Protein AF-A0A382PDI9-F1 (afdb_monomer_lite)

Structure (mmCIF, N/CA/C/O backbone):
data_AF-A0A382PDI9-F1
#
_entry.id   AF-A0A382PDI9-F1
#
loop_
_atom_site.group_PDB
_atom_site.id
_atom_site.type_symbol
_atom_site.label_atom_id
_atom_site.label_alt_id
_atom_site.label_comp_id
_atom_site.label_asym_id
_atom_site.label_entity_id
_atom_site.label_seq_id
_atom_site.pdbx_PDB_ins_code
_atom_site.Cartn_x
_atom_site.Cartn_y
_atom_site.Cartn_z
_atom_site.occupancy
_atom_site.B_iso_or_equiv
_atom_site.auth_seq_id
_atom_site.auth_comp_id
_atom_site.auth_asym_id
_atom_site.auth_atom_id
_atom_site.pdbx_PDB_model_num
ATOM 1 N N . ILE A 1 1 ? 9.485 -7.302 -40.739 1.00 72.25 1 ILE A N 1
ATOM 2 C CA . ILE A 1 1 ? 10.464 -7.384 -41.847 1.00 72.25 1 ILE A CA 1
ATOM 3 C C . ILE A 1 1 ? 9.778 -6.789 -43.062 1.00 72.25 1 ILE A C 1
ATOM 5 O O . ILE A 1 1 ? 8.649 -7.181 -43.333 1.00 72.25 1 ILE A O 1
ATOM 9 N N . VAL A 1 2 ? 10.384 -5.790 -43.698 1.00 78.81 2 VAL A N 1
ATOM 10 C CA . VAL A 1 2 ? 9.883 -5.240 -44.963 1.00 78.81 2 VAL A CA 1
ATOM 11 C C . VAL A 1 2 ? 10.678 -5.918 -46.067 1.00 78.81 2 VAL A C 1
ATOM 13 O O . VAL A 1 2 ? 11.900 -5.796 -46.078 1.00 78.81 2 VAL A O 1
ATOM 16 N N . ASP A 1 3 ? 10.001 -6.674 -46.931 1.00 80.19 3 ASP A N 1
ATOM 17 C CA . ASP A 1 3 ? 10.645 -7.297 -48.087 1.00 80.19 3 ASP A CA 1
ATOM 18 C C . ASP A 1 3 ? 11.031 -6.205 -49.089 1.00 80.19 3 ASP A C 1
ATOM 20 O O . ASP A 1 3 ? 10.194 -5.409 -49.524 1.00 80.19 3 ASP A O 1
ATOM 24 N N . ALA A 1 4 ? 12.320 -6.145 -49.402 1.00 78.31 4 ALA A N 1
ATOM 25 C CA . ALA A 1 4 ? 12.892 -5.177 -50.321 1.00 78.31 4 ALA A CA 1
ATOM 26 C C . ALA A 1 4 ? 12.876 -5.707 -51.777 1.00 78.31 4 ALA A C 1
ATOM 28 O O . ALA A 1 4 ? 13.057 -4.940 -52.724 1.00 78.31 4 ALA A O 1
ATOM 29 N N . GLY A 1 5 ? 12.588 -6.995 -51.987 1.00 78.31 5 GLY A N 1
ATOM 30 C CA . GLY A 1 5 ? 12.647 -7.653 -53.289 1.00 78.31 5 GLY A CA 1
ATOM 31 C C . GLY A 1 5 ? 14.074 -8.011 -53.717 1.00 78.31 5 GLY A C 1
ATOM 32 O O . GLY A 1 5 ? 15.029 -7.902 -52.951 1.00 78.31 5 GLY A O 1
ATOM 33 N N . LYS A 1 6 ? 14.224 -8.467 -54.967 1.00 76.81 6 LYS A N 1
ATOM 34 C CA . LYS A 1 6 ? 15.521 -8.848 -55.547 1.00 76.81 6 LYS A CA 1
ATOM 35 C C . LYS A 1 6 ? 16.156 -7.659 -56.264 1.00 76.81 6 LYS A C 1
ATOM 37 O O . LYS A 1 6 ? 15.508 -7.033 -57.100 1.00 76.81 6 LYS A O 1
ATOM 42 N N . LEU A 1 7 ? 17.422 -7.383 -55.965 1.00 74.44 7 LEU A N 1
ATOM 43 C CA . LEU A 1 7 ? 18.220 -6.354 -56.631 1.00 74.44 7 LEU A CA 1
ATOM 44 C C . LEU A 1 7 ? 19.311 -7.021 -57.470 1.00 74.44 7 LEU A C 1
ATOM 46 O O . LEU A 1 7 ? 20.091 -7.822 -56.959 1.00 74.44 7 LEU A O 1
ATOM 50 N N . GLU A 1 8 ? 19.361 -6.694 -58.760 1.00 76.25 8 GLU A N 1
ATOM 51 C CA . GLU A 1 8 ? 20.453 -7.101 -59.644 1.00 76.25 8 GLU A CA 1
ATOM 52 C C . GLU A 1 8 ? 21.623 -6.114 -59.558 1.00 76.25 8 GLU A C 1
ATOM 54 O O . GLU A 1 8 ? 21.456 -4.936 -59.230 1.00 76.25 8 GLU A O 1
ATOM 59 N N . SER A 1 9 ? 22.826 -6.585 -59.894 1.00 78.75 9 SER A N 1
ATOM 60 C CA . SER A 1 9 ? 24.022 -5.742 -59.922 1.00 78.75 9 SER A CA 1
ATOM 61 C C . SER A 1 9 ? 23.821 -4.533 -60.842 1.00 78.75 9 SER A C 1
ATOM 63 O O . SER A 1 9 ? 23.535 -4.688 -62.026 1.00 78.75 9 SER A O 1
ATOM 65 N N . GLY A 1 10 ? 24.017 -3.325 -60.306 1.00 81.12 10 GLY A N 1
ATOM 66 C CA . GLY A 1 10 ? 23.866 -2.066 -61.046 1.00 81.12 10 GLY A CA 1
ATOM 67 C C . GLY A 1 10 ? 22.469 -1.437 -60.991 1.00 81.12 10 GLY A C 1
ATOM 68 O O . GLY A 1 10 ? 22.284 -0.355 -61.545 1.00 81.12 10 GLY A O 1
ATOM 69 N N . TYR A 1 11 ? 21.511 -2.062 -60.299 1.00 78.81 11 TYR A N 1
ATOM 70 C CA . TYR A 1 11 ? 20.166 -1.526 -60.069 1.00 78.81 11 TYR A CA 1
ATOM 71 C C . TYR A 1 11 ? 19.959 -1.138 -58.597 1.00 78.81 11 TYR A C 1
ATOM 73 O O . TYR A 1 11 ? 20.584 -1.691 -57.695 1.00 78.81 11 TYR A O 1
ATOM 81 N N . GLY A 1 12 ? 19.069 -0.175 -58.344 1.00 80.31 12 GLY A N 1
ATOM 82 C CA . GLY A 1 12 ? 18.756 0.311 -56.998 1.00 80.31 12 GLY A CA 1
ATOM 83 C C . GLY A 1 12 ? 17.421 1.050 -56.937 1.00 80.31 12 GLY A C 1
ATOM 84 O O . GLY A 1 12 ? 16.778 1.286 -57.962 1.00 80.31 12 GLY A O 1
ATOM 85 N N . TYR A 1 13 ? 16.993 1.423 -55.730 1.00 81.00 13 TYR A N 1
ATOM 86 C CA . TYR A 1 13 ? 15.756 2.183 -55.539 1.00 81.00 13 TYR A CA 1
ATOM 87 C C . TYR A 1 13 ? 15.917 3.627 -56.023 1.00 81.00 13 TYR A C 1
ATOM 89 O O . TYR A 1 13 ? 16.828 4.337 -55.606 1.00 81.00 13 TYR A O 1
ATOM 97 N N . GLY A 1 14 ? 14.990 4.080 -56.869 1.00 85.44 14 GLY A N 1
ATOM 98 C CA . GLY A 1 14 ? 14.976 5.447 -57.405 1.00 85.44 14 GLY A CA 1
ATOM 99 C C . GLY A 1 14 ? 14.422 6.514 -56.450 1.00 85.44 14 GLY A C 1
ATOM 100 O O . GLY A 1 14 ? 14.312 7.672 -56.843 1.00 85.44 14 GLY A O 1
ATOM 101 N N . GLY A 1 15 ? 14.035 6.150 -55.223 1.00 85.06 15 GLY A N 1
ATOM 102 C CA . GLY A 1 15 ? 13.437 7.066 -54.252 1.00 85.06 15 GLY A CA 1
ATOM 103 C C . GLY A 1 15 ? 13.326 6.472 -52.847 1.00 85.06 15 GLY A C 1
ATOM 104 O O . GLY A 1 15 ? 13.602 5.294 -52.629 1.00 85.06 15 GLY A O 1
ATOM 105 N N . TRP A 1 16 ? 12.918 7.306 -51.889 1.00 85.62 16 TRP A N 1
ATOM 106 C CA . TRP A 1 16 ? 12.772 6.917 -50.486 1.00 85.62 16 TRP A CA 1
ATOM 107 C C . TRP A 1 16 ? 11.570 5.993 -50.263 1.00 85.62 16 TRP A C 1
ATOM 109 O O . TRP A 1 16 ? 10.461 6.285 -50.710 1.00 85.62 16 TRP A O 1
ATOM 119 N N . GLY A 1 17 ? 11.784 4.912 -49.511 1.00 82.25 17 GLY A N 1
ATOM 120 C CA . GLY A 1 17 ? 10.742 3.990 -49.060 1.00 82.25 17 GLY A CA 1
ATOM 121 C C . GLY A 1 17 ? 10.620 3.975 -47.536 1.00 82.25 17 GLY A C 1
ATOM 122 O O . GLY A 1 17 ? 11.617 4.063 -46.820 1.00 82.25 17 GLY A O 1
ATOM 123 N N . LYS A 1 18 ? 9.394 3.849 -47.016 1.00 83.75 18 LYS A N 1
ATOM 124 C CA . LYS A 1 18 ? 9.156 3.681 -45.576 1.00 83.75 18 LYS A CA 1
ATOM 125 C C . LYS A 1 18 ? 9.423 2.228 -45.178 1.00 83.75 18 LYS A C 1
ATOM 127 O O . LYS A 1 18 ? 8.692 1.337 -45.593 1.00 83.75 18 LYS A O 1
ATOM 132 N N . VAL A 1 19 ? 10.421 2.014 -44.324 1.00 83.25 19 VAL A N 1
ATOM 133 C CA . VAL A 1 19 ? 10.850 0.673 -43.876 1.00 83.25 19 VAL A CA 1
ATOM 134 C C . VAL A 1 19 ? 10.306 0.267 -42.499 1.00 83.25 19 VAL A C 1
ATOM 136 O O . VAL A 1 19 ? 10.476 -0.873 -42.076 1.00 83.25 19 VAL A O 1
ATOM 139 N N . GLY A 1 20 ? 9.636 1.176 -41.784 1.00 82.19 20 GLY A N 1
ATOM 140 C CA . GLY A 1 20 ? 9.067 0.887 -40.467 1.00 82.19 20 GLY A CA 1
ATOM 141 C C . GLY A 1 20 ? 8.457 2.102 -39.769 1.00 82.19 20 GLY A C 1
ATOM 142 O O . GLY A 1 20 ? 8.446 3.213 -40.303 1.00 82.19 20 GLY A O 1
ATOM 143 N N . GLY A 1 21 ? 7.920 1.871 -38.573 1.00 83.31 21 GLY A N 1
ATOM 144 C CA . GLY A 1 21 ? 7.452 2.901 -37.649 1.00 83.31 21 GLY A CA 1
ATOM 145 C C . GLY A 1 21 ? 7.733 2.472 -36.212 1.00 83.31 21 GLY A C 1
ATOM 146 O O . GLY A 1 21 ? 7.631 1.289 -35.897 1.00 83.31 21 GLY A O 1
ATOM 147 N N . ILE A 1 22 ? 8.104 3.427 -35.362 1.00 82.56 22 ILE A N 1
ATOM 148 C CA . ILE A 1 22 ? 8.340 3.199 -33.935 1.00 82.56 22 ILE A CA 1
ATOM 149 C C . ILE A 1 22 ? 7.162 3.800 -33.180 1.00 82.56 22 ILE A C 1
ATOM 151 O O . ILE A 1 22 ? 6.923 5.004 -33.247 1.00 82.56 22 ILE A O 1
ATOM 155 N N . PHE A 1 23 ? 6.423 2.952 -32.477 1.00 85.75 23 PHE A N 1
ATOM 156 C CA . PHE A 1 23 ? 5.311 3.369 -31.635 1.00 85.75 23 PHE A CA 1
ATOM 157 C C . PHE A 1 23 ? 5.845 3.662 -30.236 1.00 85.75 23 PHE A C 1
ATOM 159 O O . PHE A 1 23 ? 6.012 2.757 -29.419 1.00 85.75 23 PHE A O 1
ATOM 166 N N . THR A 1 24 ? 6.136 4.933 -29.964 1.00 83.25 24 THR A N 1
ATOM 167 C CA . THR A 1 24 ? 6.694 5.366 -28.674 1.00 83.25 24 THR A CA 1
ATOM 168 C C . THR A 1 24 ? 5.758 5.099 -27.496 1.00 83.25 24 THR A C 1
ATOM 170 O O . THR A 1 24 ? 6.231 4.992 -26.374 1.00 83.25 24 THR A O 1
ATOM 173 N N . SER A 1 25 ? 4.459 4.904 -27.743 1.00 83.50 25 SER A N 1
ATOM 174 C CA . SER A 1 25 ? 3.456 4.552 -26.729 1.00 83.50 25 SER A CA 1
ATOM 175 C C . SER A 1 25 ? 3.674 3.190 -26.062 1.00 83.50 25 SER A C 1
ATOM 177 O O . SER A 1 25 ? 3.131 2.960 -24.991 1.00 83.50 25 SER A O 1
ATOM 179 N N . PHE A 1 26 ? 4.432 2.278 -26.681 1.00 86.00 26 PHE A N 1
ATOM 180 C CA . PHE A 1 26 ? 4.774 0.979 -26.080 1.00 86.00 26 PHE A CA 1
ATOM 181 C C . PHE A 1 26 ? 6.139 0.983 -25.386 1.00 86.00 26 PHE A C 1
ATOM 183 O O . PHE A 1 26 ? 6.558 -0.041 -24.848 1.00 86.00 26 PHE A O 1
ATOM 190 N N . LEU A 1 27 ? 6.868 2.100 -25.435 1.00 89.25 27 LEU A N 1
ATOM 191 C CA . LEU A 1 27 ? 8.160 2.206 -24.776 1.00 89.25 27 LEU A CA 1
ATOM 192 C C . LEU A 1 27 ? 7.935 2.541 -23.305 1.00 89.25 27 LEU A C 1
ATOM 194 O O . LEU A 1 27 ? 7.382 3.591 -22.992 1.00 89.25 27 LEU A O 1
ATOM 198 N N . TYR A 1 28 ? 8.420 1.670 -22.423 1.00 92.38 28 TYR A N 1
ATOM 199 C CA . TYR A 1 28 ? 8.484 1.931 -20.990 1.00 92.38 28 TYR A CA 1
ATOM 200 C C . TYR A 1 28 ? 9.957 2.003 -20.564 1.00 92.38 28 TYR A C 1
ATOM 202 O O . TYR A 1 28 ? 10.607 0.964 -20.409 1.00 92.38 28 TYR A O 1
ATOM 210 N N . PRO A 1 29 ? 10.543 3.212 -20.513 1.00 93.19 29 PRO A N 1
ATOM 211 C CA . PRO A 1 29 ? 11.959 3.391 -20.220 1.00 93.19 29 PRO A CA 1
ATOM 212 C C . PRO A 1 29 ? 12.273 3.148 -18.732 1.00 93.19 29 PRO A C 1
ATOM 214 O O . PRO A 1 29 ? 11.366 3.155 -17.901 1.00 93.19 29 PRO A O 1
ATOM 217 N N . PRO A 1 30 ? 13.561 2.968 -18.375 1.00 93.44 30 PRO A N 1
ATOM 218 C CA . PRO A 1 30 ? 13.984 2.833 -16.977 1.00 93.44 30 PRO A CA 1
ATOM 219 C C . PRO A 1 30 ? 13.627 4.044 -16.115 1.00 93.44 30 PRO A C 1
ATOM 221 O O . PRO A 1 30 ? 13.335 3.884 -14.939 1.00 93.44 30 PRO A O 1
ATOM 224 N N . GLU A 1 31 ? 13.603 5.233 -16.704 1.00 94.62 31 GLU A N 1
ATOM 225 C CA . GLU A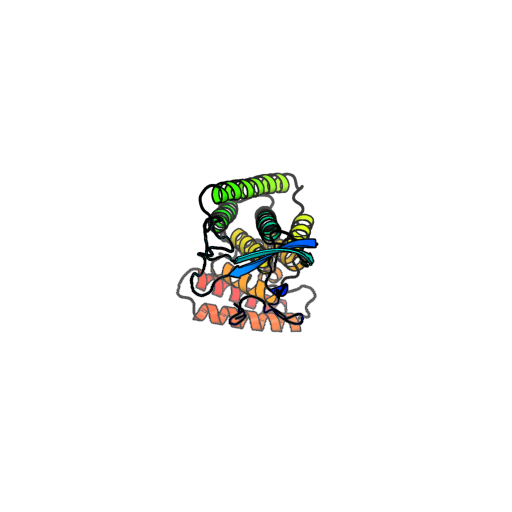 1 31 ? 13.331 6.495 -16.020 1.00 94.62 31 GLU A CA 1
ATOM 226 C C . GLU A 1 31 ? 12.529 7.428 -16.954 1.00 94.62 31 GLU A C 1
ATOM 228 O O . GLU A 1 31 ? 12.570 7.273 -18.183 1.00 94.62 31 GLU A O 1
ATOM 233 N N . GLY A 1 32 ? 11.852 8.425 -16.390 1.00 93.62 32 GLY A N 1
ATOM 234 C CA . GLY A 1 32 ? 10.975 9.377 -17.074 1.00 93.62 32 GLY A CA 1
ATOM 235 C C . GLY A 1 32 ? 11.674 10.487 -17.860 1.00 93.62 32 GLY A C 1
ATOM 236 O O . GLY A 1 32 ? 12.894 10.588 -17.909 1.00 93.62 32 GLY A O 1
ATOM 237 N N . GLY A 1 33 ? 10.928 11.363 -18.521 1.00 94.62 33 GLY A N 1
ATOM 238 C CA . GLY A 1 33 ? 11.477 12.531 -19.213 1.00 94.62 33 GLY A CA 1
ATOM 239 C C . GLY A 1 33 ? 12.174 12.226 -20.546 1.00 94.62 33 GLY A C 1
ATOM 240 O O . GLY A 1 33 ? 11.778 11.335 -21.299 1.00 94.62 33 GLY A O 1
ATOM 241 N N . LYS A 1 34 ? 13.195 13.020 -20.904 1.00 95.25 34 LYS A N 1
ATOM 242 C CA . LYS A 1 34 ? 13.852 12.925 -22.219 1.00 95.25 34 LYS A CA 1
ATOM 243 C C . LYS A 1 34 ? 14.775 11.708 -22.286 1.00 95.25 34 LYS A C 1
ATOM 245 O O . LYS A 1 34 ? 15.793 11.654 -21.603 1.00 95.25 34 LYS A O 1
ATOM 250 N N . ARG A 1 35 ? 14.472 10.786 -23.197 1.00 94.06 35 ARG A N 1
ATOM 251 C CA . ARG A 1 35 ? 15.223 9.547 -23.412 1.00 94.06 35 ARG A CA 1
ATOM 252 C C . ARG A 1 35 ? 15.812 9.496 -24.813 1.00 94.06 35 ARG A C 1
ATOM 254 O O . ARG A 1 35 ? 15.184 9.909 -25.790 1.00 94.06 35 ARG A O 1
ATOM 261 N N . LEU A 1 36 ? 17.039 8.991 -24.895 1.00 92.50 36 LEU A N 1
ATOM 262 C CA . LEU A 1 36 ? 17.728 8.736 -26.155 1.00 92.50 36 LEU A CA 1
ATOM 263 C C . LEU A 1 36 ? 17.413 7.316 -26.621 1.00 92.50 36 LEU A C 1
ATOM 265 O O . LEU A 1 36 ? 17.500 6.362 -25.852 1.00 92.50 36 LEU A O 1
ATOM 269 N N . LEU A 1 37 ? 17.051 7.195 -27.889 1.00 90.50 37 LEU A N 1
ATOM 270 C CA . LEU A 1 37 ? 16.801 5.938 -28.569 1.00 90.50 37 LEU A CA 1
ATOM 271 C C . LEU A 1 37 ? 17.903 5.706 -29.582 1.00 90.50 37 LEU A C 1
ATOM 273 O O . LEU A 1 37 ? 18.197 6.582 -30.392 1.00 90.50 37 LEU A O 1
ATOM 277 N N . LYS A 1 38 ? 18.444 4.493 -29.573 1.00 90.44 38 LYS A N 1
ATOM 278 C CA . LYS A 1 38 ? 19.304 4.004 -30.639 1.00 90.44 38 LYS A CA 1
ATOM 279 C C . LYS A 1 38 ? 18.495 3.068 -31.522 1.00 90.44 38 LYS A C 1
ATOM 281 O O . LYS A 1 38 ? 18.104 1.984 -31.097 1.00 90.44 38 LYS A O 1
ATOM 286 N N . ILE A 1 39 ? 18.215 3.511 -32.737 1.00 88.75 39 ILE A N 1
ATOM 287 C CA . ILE A 1 39 ? 17.474 2.751 -33.736 1.00 88.75 39 ILE A CA 1
ATOM 288 C C . ILE A 1 39 ? 18.496 1.986 -34.563 1.00 88.75 39 ILE A C 1
ATOM 290 O O . ILE A 1 39 ? 19.308 2.588 -35.261 1.00 88.75 39 ILE A O 1
ATOM 294 N N . VAL A 1 40 ? 18.450 0.659 -34.477 1.00 89.19 40 VAL A N 1
ATOM 295 C CA . VAL A 1 40 ? 19.305 -0.227 -35.268 1.00 89.19 40 VAL A CA 1
ATOM 296 C C . VAL A 1 40 ? 18.471 -0.810 -36.397 1.00 89.19 40 VAL A C 1
ATOM 298 O O . VAL A 1 40 ? 17.520 -1.556 -36.162 1.00 89.19 40 VAL A O 1
ATOM 301 N N . PHE A 1 41 ? 18.830 -0.463 -37.625 1.00 88.50 41 PHE A N 1
ATOM 302 C CA . PHE A 1 41 ? 18.253 -1.017 -38.837 1.00 88.50 41 PHE A CA 1
ATOM 303 C C . PHE A 1 41 ? 19.276 -1.939 -39.496 1.00 88.50 41 PHE A C 1
ATOM 305 O O . PHE A 1 41 ? 20.441 -1.575 -39.630 1.00 88.50 41 PHE A O 1
ATOM 312 N N . ARG A 1 42 ? 18.848 -3.134 -39.903 1.00 89.00 42 ARG A N 1
ATOM 313 C CA . ARG A 1 42 ? 19.714 -4.112 -40.566 1.00 89.00 42 ARG A CA 1
ATOM 314 C C . ARG A 1 42 ? 19.141 -4.475 -41.920 1.00 89.00 42 ARG A C 1
ATOM 316 O O . ARG A 1 42 ? 17.954 -4.789 -42.021 1.00 89.00 42 ARG A O 1
ATOM 323 N N . ILE A 1 43 ? 20.001 -4.452 -42.927 1.00 88.62 43 ILE A N 1
ATOM 324 C CA . ILE A 1 43 ? 19.738 -5.046 -44.231 1.00 88.62 43 ILE A CA 1
ATOM 325 C C . ILE A 1 43 ? 20.299 -6.459 -44.163 1.00 88.62 43 ILE A C 1
ATOM 327 O O . ILE A 1 43 ? 21.463 -6.646 -43.816 1.00 88.62 43 ILE A O 1
ATOM 331 N N . VAL A 1 44 ? 19.460 -7.448 -44.445 1.00 90.25 44 VAL A N 1
ATOM 332 C CA . VAL A 1 44 ? 19.808 -8.859 -44.274 1.00 90.25 44 VAL A CA 1
ATOM 333 C C . VAL A 1 44 ? 19.560 -9.632 -45.557 1.00 90.25 44 VAL A C 1
ATOM 335 O O . VAL A 1 44 ? 18.626 -9.326 -46.302 1.00 90.25 44 VAL A O 1
ATOM 338 N N . ASN A 1 45 ? 20.396 -10.633 -45.807 1.00 89.19 45 ASN A N 1
ATOM 339 C CA . ASN A 1 45 ? 20.170 -11.602 -46.859 1.00 89.19 45 ASN A CA 1
ATOM 340 C C . ASN A 1 45 ? 19.071 -12.573 -46.409 1.00 89.19 45 ASN A C 1
ATOM 342 O O . ASN A 1 45 ? 19.216 -13.260 -45.405 1.00 89.19 45 ASN A O 1
ATOM 346 N N . MET A 1 46 ? 17.963 -12.643 -47.144 1.00 87.81 46 MET A N 1
ATOM 347 C CA . MET A 1 46 ? 16.866 -13.549 -46.791 1.00 87.81 46 MET A CA 1
ATOM 348 C C . MET A 1 46 ? 17.201 -15.026 -47.054 1.00 87.81 46 MET A C 1
ATOM 350 O O . MET A 1 46 ? 16.600 -15.888 -46.417 1.00 87.81 46 MET A O 1
ATOM 354 N N . ASP A 1 47 ? 18.156 -15.313 -47.946 1.00 88.50 47 ASP A N 1
ATOM 355 C CA . ASP A 1 47 ? 18.621 -16.678 -48.240 1.00 88.50 47 ASP A CA 1
ATOM 356 C C . ASP A 1 47 ? 19.656 -17.184 -47.213 1.00 88.50 47 ASP A C 1
ATOM 358 O O . ASP A 1 47 ? 19.910 -18.384 -47.131 1.00 88.50 47 ASP A O 1
ATOM 362 N N . ASP A 1 48 ? 20.226 -16.276 -46.418 1.00 89.69 48 ASP A N 1
ATOM 363 C CA . ASP A 1 48 ? 21.178 -16.544 -45.335 1.00 89.69 48 ASP A CA 1
ATOM 364 C C . ASP A 1 48 ? 20.827 -15.636 -44.149 1.00 89.69 48 ASP A C 1
ATOM 366 O O . ASP A 1 48 ? 21.503 -14.651 -43.874 1.00 89.69 48 ASP A O 1
ATOM 370 N N . PHE A 1 49 ? 19.663 -15.862 -43.533 1.00 89.19 49 PHE A N 1
ATOM 371 C CA . PHE A 1 49 ? 19.135 -14.938 -42.530 1.00 89.19 49 PHE A CA 1
ATOM 372 C C . PHE A 1 49 ? 19.961 -15.000 -41.231 1.00 89.19 49 PHE A C 1
ATOM 374 O O . PHE A 1 49 ? 20.088 -16.085 -40.654 1.00 89.19 49 PHE A O 1
ATOM 381 N N . PRO A 1 50 ? 20.446 -13.857 -40.711 1.00 90.69 50 PRO A N 1
ATOM 382 C CA . PRO A 1 50 ? 21.320 -13.839 -39.548 1.00 90.69 50 PRO A CA 1
ATOM 383 C C . PRO A 1 50 ? 20.580 -14.204 -38.259 1.00 90.69 50 PRO A C 1
ATOM 385 O O . PRO A 1 50 ? 19.388 -13.920 -38.086 1.00 90.69 50 PRO A O 1
ATOM 388 N N . ASN A 1 51 ? 21.294 -14.777 -37.293 1.00 89.94 51 ASN A N 1
ATOM 389 C CA . ASN A 1 51 ? 20.709 -15.120 -36.001 1.00 89.94 51 ASN A CA 1
ATOM 390 C C . ASN A 1 51 ? 20.600 -13.878 -35.103 1.00 89.94 51 ASN A C 1
ATOM 392 O O . ASN A 1 51 ? 21.555 -13.473 -34.436 1.00 89.94 51 ASN A O 1
ATOM 396 N N . ILE A 1 52 ? 19.408 -13.276 -35.072 1.00 87.44 52 ILE A N 1
ATOM 397 C CA . ILE A 1 52 ? 19.123 -12.091 -34.260 1.00 87.44 52 ILE A CA 1
ATOM 398 C C . ILE A 1 52 ? 18.480 -12.502 -32.932 1.00 87.44 52 ILE A C 1
ATOM 400 O O . ILE A 1 52 ? 17.329 -12.939 -32.893 1.00 87.44 52 ILE A O 1
ATOM 404 N N . HIS A 1 53 ? 19.182 -12.264 -31.824 1.00 86.38 53 HIS A N 1
ATOM 405 C CA . HIS A 1 53 ? 18.687 -12.520 -30.472 1.00 86.38 53 HIS A CA 1
ATOM 406 C C . HIS A 1 53 ? 18.652 -11.234 -29.645 1.00 86.38 53 HIS A C 1
ATOM 408 O O . HIS A 1 53 ? 19.660 -10.544 -29.510 1.00 86.38 53 HIS A O 1
ATOM 414 N N . LEU A 1 54 ? 17.476 -10.888 -29.103 1.00 83.94 54 LEU A N 1
ATOM 415 C CA . LEU A 1 54 ? 17.246 -9.661 -28.316 1.00 83.94 54 LEU A CA 1
ATOM 416 C C . LEU A 1 54 ? 17.733 -8.373 -29.014 1.00 83.94 54 LEU A C 1
ATOM 418 O O . LEU A 1 54 ? 18.133 -7.411 -28.367 1.00 83.94 54 LEU A O 1
ATOM 422 N N . GLY A 1 55 ? 17.706 -8.356 -30.350 1.00 80.81 55 GLY A N 1
ATOM 423 C CA . GLY A 1 55 ? 18.175 -7.228 -31.159 1.00 80.81 55 GLY A CA 1
ATOM 424 C C . GLY A 1 55 ? 19.681 -7.214 -31.459 1.00 80.81 55 GLY A C 1
ATOM 425 O O . GLY A 1 55 ? 20.137 -6.312 -32.168 1.00 80.81 55 GLY A O 1
ATOM 426 N N . PHE A 1 56 ? 20.443 -8.209 -31.000 1.00 83.88 56 PHE A N 1
ATOM 427 C CA . PHE A 1 56 ? 21.875 -8.378 -31.264 1.00 83.88 56 PHE A CA 1
ATOM 428 C C . PHE A 1 56 ? 22.132 -9.485 -32.292 1.00 83.88 56 PHE A C 1
ATOM 430 O O . PHE A 1 56 ? 21.334 -10.407 -32.429 1.00 83.88 56 PHE A O 1
ATOM 437 N N . CYS A 1 57 ? 23.242 -9.368 -33.016 1.00 86.69 57 CYS A N 1
ATOM 438 C CA . CYS A 1 57 ? 23.725 -10.304 -34.030 1.00 86.69 57 CYS A CA 1
ATOM 439 C C . CYS A 1 57 ? 25.255 -10.366 -33.920 1.00 86.69 57 CYS A C 1
ATOM 441 O O . CYS A 1 57 ? 25.860 -9.366 -33.525 1.00 86.69 57 CYS A O 1
ATOM 443 N N . SER A 1 58 ? 25.863 -11.510 -34.243 1.00 82.62 58 SER A N 1
ATOM 444 C CA . SER A 1 58 ? 27.326 -11.637 -34.305 1.00 82.62 58 SER A CA 1
ATOM 445 C C . SER A 1 58 ? 27.899 -10.786 -35.442 1.00 82.62 58 SER A C 1
ATOM 447 O O . SER A 1 58 ? 27.256 -10.642 -36.480 1.00 82.62 58 SER A O 1
ATOM 449 N N . GLU A 1 59 ? 29.113 -10.257 -35.267 1.00 75.25 59 GLU A N 1
ATOM 450 C CA . GLU A 1 59 ? 29.874 -9.616 -36.355 1.00 75.25 59 GLU A CA 1
ATOM 451 C C . GLU A 1 59 ? 30.336 -10.630 -37.414 1.00 75.25 59 GLU A C 1
ATOM 453 O O . GLU A 1 59 ? 30.604 -10.260 -38.551 1.00 75.25 59 GLU A O 1
ATOM 458 N N . GLU A 1 60 ? 30.400 -11.914 -37.054 1.00 79.19 60 GLU A N 1
ATOM 459 C CA . GLU A 1 60 ? 30.790 -13.015 -37.945 1.00 79.19 60 GLU A CA 1
ATOM 460 C C . GLU A 1 60 ? 29.614 -13.562 -38.776 1.00 79.19 60 GLU A C 1
ATOM 462 O O . GLU A 1 60 ? 29.772 -14.526 -39.527 1.00 79.19 60 GLU A O 1
ATOM 467 N N . ASP A 1 61 ? 28.418 -12.990 -38.618 1.00 80.88 61 ASP A N 1
ATOM 468 C CA . ASP A 1 61 ? 27.219 -13.436 -39.319 1.00 80.88 61 ASP A CA 1
ATOM 469 C C . ASP A 1 61 ? 27.168 -12.843 -40.735 1.00 80.88 61 ASP A C 1
ATOM 471 O O . ASP A 1 61 ? 26.896 -11.655 -40.933 1.00 80.88 61 ASP A O 1
ATOM 475 N N . ASN A 1 62 ? 27.427 -13.688 -41.735 1.00 83.94 62 ASN A N 1
ATOM 476 C CA . ASN A 1 62 ? 27.462 -13.296 -43.147 1.00 83.94 62 ASN A CA 1
ATOM 477 C C . ASN A 1 62 ? 26.083 -12.885 -43.695 1.00 83.94 62 ASN A C 1
ATOM 479 O O . ASN A 1 62 ? 26.000 -12.303 -44.779 1.00 83.94 62 ASN A O 1
ATOM 483 N N . GLY A 1 63 ? 25.009 -13.159 -42.946 1.00 89.62 63 GLY A N 1
ATOM 484 C CA . GLY A 1 63 ? 23.649 -12.792 -43.304 1.00 89.62 63 GLY A CA 1
ATOM 485 C C . GLY A 1 63 ? 23.342 -11.301 -43.193 1.00 89.62 63 GLY A C 1
ATOM 486 O O . GLY A 1 63 ? 22.358 -10.824 -43.767 1.00 89.62 63 GLY A O 1
ATOM 487 N N . VAL A 1 64 ? 24.161 -10.532 -42.469 1.00 90.44 64 VAL A N 1
ATOM 488 C CA . VAL A 1 64 ? 24.019 -9.074 -42.370 1.00 90.44 64 VAL A CA 1
ATOM 489 C C . VAL A 1 64 ? 24.746 -8.412 -43.538 1.00 90.44 64 VAL A C 1
ATOM 491 O O . VAL A 1 64 ? 25.969 -8.419 -43.614 1.00 90.44 64 VAL A O 1
ATOM 494 N N . ILE A 1 65 ? 23.983 -7.788 -44.435 1.00 88.69 65 ILE A N 1
ATOM 495 C CA . ILE A 1 65 ? 24.524 -7.036 -45.576 1.00 88.69 65 ILE A CA 1
ATOM 496 C C . ILE A 1 65 ? 25.021 -5.664 -45.114 1.00 88.69 65 ILE A C 1
ATOM 498 O O . ILE A 1 65 ? 26.091 -5.223 -45.523 1.00 88.69 65 ILE A O 1
ATOM 502 N N . ASP A 1 66 ? 24.231 -4.979 -44.281 1.00 87.75 66 ASP A N 1
ATOM 503 C CA . ASP A 1 66 ? 24.587 -3.670 -43.730 1.00 87.75 66 ASP A CA 1
ATOM 504 C C . ASP A 1 66 ? 23.825 -3.382 -42.425 1.00 87.75 66 ASP A C 1
ATOM 506 O O . ASP A 1 66 ? 22.733 -3.913 -42.187 1.00 87.75 66 ASP A O 1
ATOM 510 N N . THR A 1 67 ? 24.385 -2.516 -41.581 1.00 88.50 67 THR A N 1
ATOM 511 C CA . THR A 1 67 ? 23.758 -2.031 -40.346 1.00 88.50 67 THR A CA 1
ATOM 512 C C . THR A 1 67 ? 23.805 -0.511 -40.285 1.00 88.50 67 THR A C 1
ATOM 514 O O . THR A 1 67 ? 24.864 0.103 -40.200 1.00 88.50 67 THR A O 1
ATOM 517 N N . LEU A 1 68 ? 22.625 0.096 -40.226 1.00 89.12 68 LEU A N 1
ATOM 518 C CA . LEU A 1 68 ? 22.445 1.529 -40.056 1.00 89.12 68 LEU A CA 1
ATOM 519 C C . LEU A 1 68 ? 22.000 1.814 -38.625 1.00 89.12 68 LEU A C 1
ATOM 521 O O . LEU A 1 68 ? 21.063 1.200 -38.111 1.00 89.12 68 LEU A O 1
ATOM 525 N N . VAL A 1 69 ? 22.660 2.776 -37.988 1.00 89.88 69 VAL A N 1
ATOM 526 C CA . VAL A 1 69 ? 22.314 3.234 -36.643 1.00 89.88 69 VAL A CA 1
ATOM 527 C C . VAL A 1 69 ? 21.884 4.687 -36.723 1.00 89.88 69 VAL A C 1
ATOM 529 O O . VAL A 1 69 ? 22.609 5.525 -37.253 1.00 89.88 69 VAL A O 1
ATOM 532 N N . ALA A 1 70 ? 20.705 4.980 -36.189 1.00 90.31 70 ALA A N 1
ATOM 533 C CA . ALA A 1 70 ? 20.201 6.336 -36.062 1.00 90.31 70 ALA A CA 1
ATOM 534 C C . ALA A 1 70 ? 19.866 6.628 -34.604 1.00 90.31 70 ALA A C 1
ATOM 536 O O . ALA A 1 70 ? 19.246 5.810 -33.923 1.00 90.31 70 ALA A O 1
ATOM 537 N N . ASP A 1 71 ? 20.241 7.814 -34.145 1.00 92.50 71 ASP A N 1
ATOM 538 C CA . ASP A 1 71 ? 19.830 8.301 -32.839 1.00 92.50 71 ASP A CA 1
ATOM 539 C C . ASP A 1 71 ? 18.524 9.086 -32.974 1.00 92.50 71 ASP A C 1
ATOM 541 O O . ASP A 1 71 ? 18.337 9.899 -33.882 1.00 92.50 71 ASP A O 1
ATOM 545 N N . ALA A 1 72 ? 17.611 8.844 -32.046 1.00 91.12 72 ALA A N 1
ATOM 546 C CA . ALA A 1 72 ? 16.385 9.601 -31.888 1.00 91.12 72 ALA A CA 1
ATOM 547 C C . ALA A 1 72 ? 16.210 9.966 -30.415 1.00 91.12 72 ALA A C 1
ATOM 549 O O . ALA A 1 72 ? 16.875 9.429 -29.531 1.00 91.12 72 ALA A O 1
ATOM 550 N N . SER A 1 73 ? 15.293 10.880 -30.129 1.00 91.31 73 SER A N 1
ATOM 551 C CA . SER A 1 73 ? 14.895 11.154 -28.754 1.00 91.31 73 SER A CA 1
ATOM 552 C C . SER A 1 73 ? 13.388 11.176 -28.649 1.00 91.31 73 SER A C 1
ATOM 554 O O . SER A 1 73 ? 12.721 11.672 -29.556 1.00 91.31 73 SER A O 1
ATOM 556 N N . PHE A 1 74 ? 12.875 10.690 -27.530 1.00 92.38 74 PHE A N 1
ATOM 557 C CA . PHE A 1 74 ? 11.474 10.845 -27.173 1.00 92.38 74 PHE A CA 1
ATOM 558 C C . PHE A 1 74 ? 11.364 11.329 -25.730 1.00 92.38 74 PHE A C 1
ATOM 560 O O . PHE A 1 74 ? 12.321 11.244 -24.961 1.00 92.38 74 PHE A O 1
ATOM 567 N N . TYR A 1 75 ? 10.210 11.887 -25.391 1.00 93.50 75 TYR A N 1
ATOM 568 C CA . TYR A 1 75 ? 9.884 12.273 -24.028 1.00 93.50 75 TYR A CA 1
ATOM 569 C C . TYR A 1 75 ? 8.865 11.275 -23.486 1.00 93.50 75 TYR A C 1
ATOM 571 O O . TYR A 1 75 ? 7.850 11.031 -24.140 1.00 93.50 75 TYR A O 1
ATOM 579 N N . PHE A 1 76 ? 9.166 10.682 -22.336 1.00 93.62 76 PHE A N 1
ATOM 580 C CA . PHE A 1 76 ? 8.237 9.853 -21.583 1.00 93.62 76 PHE A CA 1
ATOM 581 C C . PHE A 1 76 ? 7.653 10.690 -20.449 1.00 93.62 76 PHE A C 1
ATOM 583 O O . PHE A 1 76 ? 8.403 11.267 -19.665 1.00 93.62 76 PHE A O 1
ATOM 590 N N . ASP A 1 77 ? 6.331 10.790 -20.401 1.00 91.81 77 ASP A N 1
ATOM 591 C CA . ASP A 1 77 ? 5.631 11.513 -19.344 1.00 91.81 77 ASP A CA 1
ATOM 592 C C . ASP A 1 77 ? 5.372 10.569 -18.162 1.00 91.81 77 ASP A C 1
ATOM 594 O O . ASP A 1 77 ? 4.839 9.476 -18.358 1.00 91.81 77 ASP A O 1
ATOM 598 N N . GLY A 1 78 ? 5.781 10.970 -16.957 1.00 88.81 78 GLY A N 1
ATOM 599 C CA . GLY A 1 78 ? 5.731 10.145 -15.744 1.00 88.81 78 GLY A CA 1
ATOM 600 C C . GLY A 1 78 ? 7.009 9.348 -15.444 1.00 88.81 78 GLY A C 1
ATOM 601 O O . GLY A 1 78 ? 8.044 9.530 -16.086 1.00 88.81 78 GLY A O 1
ATOM 602 N N . ASN A 1 79 ? 6.923 8.469 -14.442 1.00 91.00 79 ASN A N 1
ATOM 603 C CA . ASN A 1 79 ? 8.047 7.690 -13.910 1.00 91.00 79 ASN A CA 1
ATOM 604 C C . ASN A 1 79 ? 8.348 6.455 -14.769 1.00 91.00 79 ASN A C 1
ATOM 606 O O . ASN A 1 79 ? 7.438 5.727 -15.173 1.00 91.00 79 ASN A O 1
ATOM 610 N N . GLY A 1 80 ? 9.628 6.190 -15.023 1.00 93.12 80 GLY A N 1
ATOM 611 C CA . GLY A 1 80 ? 10.064 4.939 -15.642 1.00 93.12 80 GLY A CA 1
ATOM 612 C C . GLY A 1 80 ? 10.051 3.761 -14.663 1.00 93.12 80 GLY A C 1
ATOM 613 O O . GLY A 1 80 ? 9.835 3.929 -13.465 1.00 93.12 80 GLY A O 1
ATOM 614 N N . PHE A 1 81 ? 10.311 2.546 -15.154 1.00 92.00 81 PHE A N 1
ATOM 615 C CA . PHE A 1 81 ? 10.151 1.335 -14.333 1.00 92.00 81 PHE A CA 1
ATOM 616 C C . PHE A 1 81 ? 11.092 1.239 -13.124 1.00 92.00 81 PHE A C 1
ATOM 618 O O . PHE A 1 81 ? 10.764 0.535 -12.169 1.00 92.00 81 PHE A O 1
ATOM 625 N N . LEU A 1 82 ? 12.257 1.898 -13.141 1.00 92.06 82 LEU A N 1
ATOM 626 C CA . LEU A 1 82 ? 13.151 1.934 -11.978 1.00 92.06 82 LEU A CA 1
ATOM 627 C C . LEU A 1 82 ? 12.642 2.920 -10.929 1.00 92.06 82 LEU A C 1
ATOM 629 O O . LEU A 1 82 ? 12.569 2.555 -9.760 1.00 92.06 82 LEU A O 1
ATOM 633 N N . GLU A 1 83 ? 12.230 4.116 -11.351 1.00 92.88 83 GLU A N 1
ATOM 634 C CA . GLU A 1 83 ? 11.642 5.131 -10.467 1.00 92.88 83 GLU A CA 1
ATOM 635 C C . GLU A 1 83 ? 10.354 4.608 -9.821 1.00 92.88 83 GLU A C 1
ATOM 637 O O . GLU A 1 83 ? 10.198 4.691 -8.609 1.00 92.88 83 GLU A O 1
ATOM 642 N N . THR A 1 84 ? 9.466 3.972 -10.594 1.00 90.31 84 THR A N 1
ATOM 643 C CA . THR A 1 84 ? 8.260 3.326 -10.054 1.00 90.31 84 THR A CA 1
ATOM 644 C C . THR A 1 84 ? 8.618 2.262 -9.016 1.00 90.31 84 THR A C 1
ATOM 646 O O . THR A 1 84 ? 8.038 2.239 -7.935 1.00 90.31 84 THR A O 1
ATOM 649 N N . ALA A 1 85 ? 9.608 1.408 -9.297 1.00 89.44 85 ALA A N 1
ATOM 650 C CA . ALA A 1 85 ? 10.035 0.380 -8.353 1.00 89.44 85 ALA A CA 1
ATOM 651 C C . ALA A 1 85 ? 10.669 0.963 -7.077 1.00 89.44 85 ALA A C 1
ATOM 653 O O . ALA A 1 85 ? 10.593 0.337 -6.018 1.00 89.44 85 ALA A O 1
ATOM 654 N N . GLU A 1 86 ? 11.332 2.117 -7.154 1.00 90.75 86 GLU A N 1
ATOM 655 C CA . GLU A 1 86 ? 11.863 2.836 -5.992 1.00 90.75 86 GLU A CA 1
ATOM 656 C C . GLU A 1 86 ? 10.740 3.479 -5.177 1.00 90.75 86 GLU A C 1
ATOM 658 O O . GLU A 1 86 ? 10.656 3.213 -3.974 1.00 90.75 86 GLU A O 1
ATOM 663 N N . ASN A 1 87 ? 9.827 4.194 -5.837 1.00 92.94 87 ASN A N 1
ATOM 664 C CA . ASN A 1 87 ? 8.650 4.800 -5.219 1.00 92.94 87 ASN A CA 1
ATOM 665 C C . ASN A 1 87 ? 7.782 3.756 -4.515 1.00 92.94 87 ASN A C 1
ATOM 667 O O . ASN A 1 87 ? 7.339 3.997 -3.402 1.00 92.94 87 ASN A O 1
ATOM 671 N N . GLU A 1 88 ? 7.596 2.563 -5.089 1.00 91.19 88 GLU A N 1
ATOM 672 C CA . GLU A 1 88 ? 6.879 1.466 -4.426 1.00 91.19 88 GLU A CA 1
ATOM 673 C C . GLU A 1 88 ? 7.542 1.033 -3.109 1.00 91.19 88 GLU A C 1
ATOM 675 O O . GLU A 1 88 ? 6.860 0.724 -2.128 1.00 91.19 88 GLU A O 1
ATOM 680 N N . ASN A 1 89 ? 8.878 1.000 -3.058 1.00 92.62 89 ASN A N 1
ATOM 681 C CA . ASN A 1 89 ? 9.594 0.627 -1.837 1.00 92.62 89 ASN A CA 1
ATOM 682 C C . ASN A 1 89 ? 9.483 1.722 -0.771 1.00 92.62 89 ASN A C 1
ATOM 684 O O . ASN A 1 89 ? 9.360 1.411 0.417 1.00 92.62 89 ASN A O 1
ATOM 688 N N . GLU A 1 90 ? 9.536 2.985 -1.186 1.00 94.75 90 GLU A N 1
ATOM 689 C CA . GLU A 1 90 ? 9.382 4.121 -0.284 1.00 94.75 90 GLU A CA 1
ATOM 690 C C . GLU A 1 90 ? 7.935 4.239 0.212 1.00 94.75 90 GLU A C 1
ATOM 692 O O . GLU A 1 90 ? 7.718 4.276 1.419 1.00 94.75 90 GLU A O 1
ATOM 697 N N . ALA A 1 91 ? 6.944 4.127 -0.676 1.00 96.31 91 ALA A N 1
ATOM 698 C CA . ALA A 1 91 ? 5.523 4.102 -0.337 1.00 96.31 91 ALA A CA 1
ATOM 699 C C . ALA A 1 91 ? 5.219 3.032 0.718 1.00 96.31 91 ALA A C 1
ATOM 701 O O . ALA A 1 91 ? 4.599 3.316 1.736 1.00 96.31 91 ALA A O 1
ATOM 702 N N . ARG A 1 92 ? 5.742 1.811 0.557 1.00 96.56 92 ARG A N 1
ATOM 703 C CA . ARG A 1 92 ? 5.597 0.751 1.571 1.00 96.56 92 ARG A CA 1
ATOM 704 C C . ARG A 1 92 ? 6.264 1.070 2.908 1.00 96.56 92 ARG A C 1
ATOM 706 O O . ARG A 1 92 ? 5.808 0.588 3.941 1.00 96.56 92 ARG A O 1
ATOM 713 N N . SER A 1 93 ? 7.324 1.873 2.909 1.00 97.31 93 SER A N 1
ATOM 714 C CA . SER A 1 93 ? 7.919 2.367 4.154 1.00 97.31 93 SER A CA 1
ATOM 715 C C . SER A 1 93 ? 7.007 3.388 4.839 1.00 97.31 93 SER A C 1
ATOM 717 O O . SER A 1 93 ? 6.857 3.329 6.058 1.00 97.31 93 SER A O 1
ATOM 719 N N . GLU A 1 94 ? 6.337 4.258 4.077 1.00 97.88 94 GLU A N 1
ATOM 720 C CA . GLU A 1 94 ? 5.316 5.173 4.608 1.00 97.88 94 GLU A CA 1
ATOM 721 C C . GLU A 1 94 ? 4.073 4.414 5.115 1.00 97.88 94 GLU A C 1
ATOM 723 O O . GLU A 1 94 ? 3.566 4.721 6.190 1.00 97.88 94 GLU A O 1
ATOM 728 N N . ILE A 1 95 ? 3.642 3.345 4.433 1.00 98.12 95 ILE A N 1
ATOM 729 C CA . ILE A 1 95 ? 2.562 2.454 4.901 1.00 98.12 95 ILE A CA 1
ATOM 730 C C . ILE A 1 95 ? 2.868 1.896 6.300 1.00 98.12 95 ILE A C 1
ATOM 732 O O . ILE A 1 95 ? 2.014 1.930 7.187 1.00 98.12 95 ILE A O 1
ATOM 736 N N . ILE A 1 96 ? 4.102 1.434 6.531 1.00 98.44 96 ILE A N 1
ATOM 737 C CA . ILE A 1 96 ? 4.538 0.938 7.847 1.00 98.44 96 ILE A CA 1
ATOM 738 C C . ILE A 1 96 ? 4.461 2.043 8.911 1.00 98.44 96 ILE A C 1
ATOM 740 O O . ILE A 1 96 ? 4.042 1.772 10.036 1.00 98.44 96 ILE A O 1
ATOM 744 N N . LYS A 1 97 ? 4.839 3.282 8.573 1.00 97.81 97 LYS A N 1
ATOM 745 C CA . LYS A 1 97 ? 4.747 4.428 9.492 1.00 97.81 97 LYS A CA 1
ATOM 746 C C . LYS A 1 97 ? 3.298 4.761 9.848 1.00 97.81 97 LYS A C 1
ATOM 748 O O . LYS A 1 97 ? 3.010 4.992 11.020 1.00 97.81 97 LYS A O 1
ATOM 753 N N . LEU A 1 98 ? 2.384 4.746 8.873 1.00 97.69 98 LEU A N 1
ATOM 754 C CA . LEU A 1 98 ? 0.953 4.955 9.123 1.00 97.69 98 LEU A CA 1
ATOM 755 C C . LEU A 1 98 ? 0.399 3.880 10.057 1.00 97.69 98 LEU A C 1
ATOM 757 O O . LEU A 1 98 ? -0.224 4.214 11.062 1.00 97.69 98 LEU A O 1
ATOM 761 N N . ALA A 1 99 ? 0.708 2.614 9.786 1.00 97.44 99 ALA A N 1
ATOM 762 C CA . ALA A 1 99 ? 0.293 1.494 10.623 1.00 97.44 99 ALA A CA 1
ATOM 763 C C . ALA A 1 99 ? 0.833 1.607 12.059 1.00 97.44 99 ALA A C 1
ATOM 765 O O . ALA A 1 99 ? 0.090 1.425 13.018 1.00 97.44 99 ALA A O 1
ATOM 766 N N . MET A 1 100 ? 2.103 1.996 12.219 1.00 97.44 100 MET A N 1
ATOM 767 C CA . MET A 1 100 ? 2.688 2.279 13.533 1.00 97.44 100 MET A CA 1
ATOM 768 C C . MET A 1 100 ? 1.974 3.433 14.245 1.00 97.44 100 MET A C 1
ATOM 770 O O . MET A 1 100 ? 1.784 3.390 15.455 1.00 97.44 100 MET A O 1
ATOM 774 N N . SER A 1 101 ? 1.560 4.468 13.509 1.00 95.88 101 SER A N 1
ATOM 775 C CA . SER A 1 101 ? 0.827 5.594 14.095 1.00 95.88 101 SER A CA 1
ATOM 776 C C . SER A 1 101 ? -0.553 5.199 14.626 1.00 95.88 101 SER A C 1
ATOM 778 O O . SER A 1 101 ? -1.027 5.833 15.573 1.00 95.88 101 SER A O 1
ATOM 780 N N . VAL A 1 102 ? -1.181 4.186 14.014 1.00 94.56 102 VAL A N 1
ATOM 781 C CA . VAL A 1 102 ? -2.451 3.595 14.452 1.00 94.56 102 VAL A CA 1
ATOM 782 C C . VAL A 1 102 ? -2.228 2.758 15.701 1.00 94.56 102 VAL A C 1
ATOM 784 O O . VAL A 1 102 ? -2.843 3.082 16.704 1.00 94.56 102 VAL A O 1
ATOM 787 N N . ALA A 1 103 ? -1.273 1.823 15.683 1.00 93.88 103 ALA A N 1
ATOM 788 C CA . ALA A 1 103 ? -0.944 1.011 16.859 1.00 93.88 103 ALA A CA 1
ATOM 789 C C . ALA A 1 103 ? -0.609 1.877 18.087 1.00 93.88 103 ALA A C 1
ATOM 791 O O . ALA A 1 103 ? -1.093 1.675 19.183 1.00 93.88 103 ALA A O 1
ATOM 792 N N . MET A 1 104 ? 0.169 2.944 17.886 1.00 93.06 104 MET A N 1
ATOM 793 C CA . MET A 1 104 ? 0.561 3.867 18.957 1.00 93.06 104 MET A CA 1
ATOM 794 C C . MET A 1 104 ? -0.511 4.923 19.292 1.00 93.06 104 MET A C 1
ATOM 796 O O . MET A 1 104 ? -0.187 5.940 19.915 1.00 93.06 104 MET A O 1
ATOM 800 N N . ALA A 1 105 ? -1.761 4.779 18.833 1.00 88.81 105 ALA A N 1
ATOM 801 C CA . ALA A 1 105 ? -2.799 5.793 19.036 1.00 88.81 105 ALA A CA 1
ATOM 802 C C . ALA A 1 105 ? -3.177 5.976 20.513 1.00 88.81 105 ALA A C 1
ATOM 804 O O . ALA A 1 105 ? -3.484 7.104 20.907 1.00 88.81 105 ALA A O 1
ATOM 805 N N . ASP A 1 106 ? -3.093 4.915 21.314 1.00 83.81 106 ASP A N 1
ATOM 806 C CA . ASP A 1 106 ? -3.347 4.933 22.758 1.00 83.81 106 ASP A CA 1
ATOM 807 C C . ASP A 1 106 ? -2.098 5.302 23.597 1.00 83.81 106 ASP A C 1
ATOM 809 O O . ASP A 1 106 ? -2.184 5.534 24.806 1.00 83.81 106 ASP A O 1
ATOM 813 N N . GLY A 1 107 ? -0.936 5.431 22.943 1.00 85.44 107 GLY A N 1
ATOM 814 C CA . GLY A 1 107 ? 0.356 5.760 23.549 1.00 85.44 107 GLY A CA 1
ATOM 815 C C . GLY A 1 107 ? 1.257 4.560 23.862 1.00 85.44 107 GLY A C 1
ATOM 816 O O . GLY A 1 107 ? 2.396 4.765 24.300 1.00 85.44 107 GLY A O 1
ATOM 817 N N . SER A 1 108 ? 0.805 3.332 23.615 1.00 88.00 108 SER A N 1
ATOM 818 C CA . SER A 1 108 ? 1.595 2.105 23.718 1.00 88.00 108 SER A CA 1
ATOM 819 C C . SER A 1 108 ? 1.494 1.259 22.449 1.00 88.00 108 SER A C 1
ATOM 821 O O . SER A 1 108 ? 0.717 1.559 21.566 1.00 88.00 108 SER A O 1
ATOM 823 N N . LEU A 1 109 ? 2.366 0.260 22.314 1.00 91.12 109 LEU A N 1
ATOM 824 C CA . LEU A 1 109 ? 2.319 -0.709 21.218 1.00 91.12 109 LEU A CA 1
ATOM 825 C C . LEU A 1 109 ? 2.113 -2.082 21.842 1.00 91.12 109 LEU A C 1
ATOM 827 O O . LEU A 1 109 ? 2.984 -2.522 22.604 1.00 91.12 109 LEU A O 1
ATOM 831 N N . ASP A 1 110 ? 1.017 -2.754 21.503 1.00 90.88 110 ASP A N 1
ATOM 832 C CA . ASP A 1 110 ? 0.803 -4.146 21.884 1.00 90.88 110 ASP A CA 1
ATOM 833 C C . ASP A 1 110 ? 1.685 -5.083 21.040 1.00 90.88 110 ASP A C 1
ATOM 835 O O . ASP A 1 110 ? 2.025 -4.828 19.874 1.00 90.88 110 ASP A O 1
ATOM 839 N N . ASP A 1 111 ? 2.076 -6.216 21.626 1.00 92.44 111 ASP A N 1
ATOM 840 C CA . ASP A 1 111 ? 2.863 -7.224 20.916 1.00 92.44 111 ASP A CA 1
ATOM 841 C C . ASP A 1 111 ? 2.114 -7.754 19.678 1.00 92.44 111 ASP A C 1
ATOM 843 O O . ASP A 1 111 ? 2.747 -8.065 18.661 1.00 92.44 111 ASP A O 1
ATOM 847 N N . SER A 1 112 ? 0.784 -7.847 19.740 1.00 92.19 112 SER A N 1
ATOM 848 C CA . SER A 1 112 ? -0.087 -8.341 18.669 1.00 92.19 112 SER A CA 1
ATOM 849 C C . SER A 1 112 ? -0.099 -7.382 17.479 1.00 92.19 112 SER A C 1
ATOM 851 O O . SER A 1 112 ? 0.173 -7.811 16.355 1.00 92.19 112 SER A O 1
ATOM 853 N N . GLU A 1 113 ? -0.275 -6.084 17.723 1.00 93.31 113 GLU A N 1
ATOM 854 C CA . GLU A 1 113 ? -0.211 -5.016 16.716 1.00 93.31 113 GLU A CA 1
ATOM 855 C C . GLU A 1 113 ? 1.158 -4.974 16.026 1.00 93.31 113 GLU A C 1
ATOM 857 O O . GLU A 1 113 ? 1.279 -5.024 14.796 1.00 93.31 113 GLU A O 1
ATOM 862 N N . GLY A 1 114 ? 2.236 -4.983 16.819 1.00 94.44 114 GLY A N 1
ATOM 863 C CA . GLY A 1 114 ? 3.596 -5.016 16.290 1.00 94.44 114 GLY A CA 1
ATOM 864 C C . GLY A 1 114 ? 3.872 -6.284 15.473 1.00 94.44 114 GLY A C 1
ATOM 865 O O . GLY A 1 114 ? 4.645 -6.262 14.506 1.00 94.44 114 GLY A O 1
ATOM 866 N N . ASN A 1 115 ? 3.248 -7.408 15.830 1.00 95.50 115 ASN A N 1
ATOM 867 C CA . ASN A 1 115 ? 3.335 -8.650 15.069 1.00 95.50 115 ASN A CA 1
ATOM 868 C C . ASN A 1 115 ? 2.507 -8.619 13.779 1.00 95.50 115 ASN A C 1
ATOM 870 O O . ASN A 1 115 ? 2.974 -9.193 12.790 1.00 95.50 115 ASN A O 1
ATOM 874 N N . ALA A 1 116 ? 1.369 -7.921 13.742 1.00 95.38 116 ALA A N 1
ATOM 875 C CA . ALA A 1 116 ? 0.603 -7.690 12.519 1.00 95.38 116 ALA A CA 1
ATOM 876 C C . ALA A 1 116 ? 1.449 -6.935 11.481 1.00 95.38 116 ALA A C 1
ATOM 878 O O . ALA A 1 116 ? 1.638 -7.427 10.365 1.00 95.38 116 ALA A O 1
ATOM 879 N N . ILE A 1 117 ? 2.118 -5.844 11.880 1.00 97.69 117 ILE A N 1
ATOM 880 C CA . ILE A 1 117 ? 3.017 -5.101 10.977 1.00 97.69 117 ILE A CA 1
ATOM 881 C C . ILE A 1 117 ? 4.177 -5.991 10.494 1.00 97.69 117 ILE A C 1
ATOM 883 O O . ILE A 1 117 ? 4.499 -6.033 9.304 1.00 97.69 117 ILE A O 1
ATOM 887 N N . LYS A 1 118 ? 4.796 -6.783 11.383 1.00 97.38 118 LYS A N 1
ATOM 888 C CA . LYS A 1 118 ? 5.855 -7.738 10.988 1.00 97.38 118 LYS A CA 1
ATOM 889 C C . LYS A 1 118 ? 5.348 -8.811 10.024 1.00 97.38 118 LYS A C 1
ATOM 891 O O . LYS A 1 118 ? 6.111 -9.259 9.163 1.00 97.38 118 LYS A O 1
ATOM 896 N N . HIS A 1 119 ? 4.114 -9.281 10.194 1.00 96.69 119 HIS A N 1
ATOM 897 C CA . HIS A 1 119 ? 3.503 -10.258 9.300 1.00 96.69 119 HIS A CA 1
ATOM 898 C C . HIS A 1 119 ? 3.297 -9.657 7.910 1.00 96.69 119 HIS A C 1
ATOM 900 O O . HIS A 1 119 ? 3.720 -10.257 6.918 1.00 96.69 119 HIS A O 1
ATOM 906 N N . TRP A 1 120 ? 2.762 -8.440 7.847 1.00 97.62 120 TRP A N 1
ATOM 907 C CA . TRP A 1 120 ? 2.607 -7.705 6.600 1.00 97.62 120 TRP A CA 1
ATOM 908 C C . TRP A 1 120 ? 3.948 -7.507 5.880 1.00 97.62 120 TRP A C 1
ATOM 910 O O . TRP A 1 120 ? 4.063 -7.836 4.701 1.00 97.62 120 TRP A O 1
ATOM 920 N N . ILE A 1 121 ? 5.016 -7.128 6.598 1.00 97.62 121 ILE A N 1
ATOM 921 C CA . ILE A 1 121 ? 6.370 -7.010 6.021 1.00 97.62 121 ILE A CA 1
ATOM 922 C C . ILE A 1 121 ? 6.814 -8.330 5.377 1.00 97.62 121 ILE A C 1
ATOM 924 O O . ILE A 1 121 ? 7.376 -8.329 4.281 1.00 97.62 121 ILE A O 1
ATOM 928 N N . LYS A 1 122 ? 6.564 -9.473 6.033 1.00 96.75 122 LYS A N 1
ATOM 929 C CA . LYS A 1 122 ? 6.899 -10.796 5.478 1.00 96.75 122 LYS A CA 1
ATOM 930 C C . LYS A 1 122 ? 6.110 -11.088 4.201 1.00 96.75 122 LYS A C 1
ATOM 932 O O . LYS A 1 122 ? 6.699 -11.605 3.254 1.00 96.75 122 LYS A O 1
ATOM 937 N N . LYS A 1 123 ? 4.818 -10.750 4.165 1.00 95.19 123 LYS A N 1
ATOM 938 C CA . LYS A 1 123 ? 3.948 -10.904 2.987 1.00 95.19 123 LYS A CA 1
ATOM 939 C C . LYS A 1 123 ? 4.426 -10.023 1.828 1.00 95.19 123 LYS A C 1
ATOM 941 O O . LYS A 1 123 ? 4.578 -10.527 0.719 1.00 95.19 123 LYS A O 1
ATOM 946 N N . ALA A 1 124 ? 4.764 -8.761 2.096 1.00 93.81 124 ALA A N 1
ATOM 947 C CA . ALA A 1 124 ? 5.233 -7.804 1.094 1.00 93.81 124 ALA A CA 1
ATOM 948 C C . ALA A 1 124 ? 6.551 -8.229 0.417 1.00 93.81 124 ALA A C 1
ATOM 950 O O . ALA A 1 124 ? 6.745 -7.989 -0.775 1.00 93.81 124 ALA A O 1
ATOM 951 N N . ILE A 1 125 ? 7.456 -8.895 1.149 1.00 95.88 125 ILE A N 1
ATOM 952 C CA . ILE A 1 125 ? 8.745 -9.362 0.604 1.00 95.88 125 ILE A CA 1
ATOM 953 C C . ILE A 1 125 ? 8.722 -10.805 0.080 1.00 95.88 125 ILE A C 1
ATOM 955 O O . ILE A 1 125 ? 9.716 -11.255 -0.494 1.00 95.88 125 ILE A O 1
ATOM 959 N N . ALA A 1 126 ? 7.634 -11.552 0.290 1.00 94.62 126 ALA A N 1
ATOM 960 C CA . ALA A 1 126 ? 7.527 -12.958 -0.104 1.00 94.62 126 ALA A CA 1
ATOM 961 C C . ALA A 1 126 ? 7.711 -13.210 -1.617 1.00 94.62 126 ALA A C 1
ATOM 963 O O . ALA A 1 126 ? 8.329 -14.220 -1.955 1.00 94.62 126 ALA A O 1
ATOM 964 N N . PRO A 1 127 ? 7.258 -12.326 -2.534 1.00 93.81 127 PRO A N 1
ATOM 965 C CA . PRO A 1 127 ? 7.467 -12.516 -3.973 1.00 93.81 127 PRO A CA 1
ATOM 966 C C . PRO A 1 127 ? 8.929 -12.381 -4.431 1.00 93.81 127 PRO A C 1
ATOM 968 O O . PRO A 1 127 ? 9.266 -12.782 -5.543 1.00 93.81 127 PRO A O 1
ATOM 971 N N . PHE A 1 128 ? 9.804 -11.800 -3.605 1.00 92.62 128 PHE A N 1
ATOM 972 C CA . PHE A 1 128 ? 11.200 -11.533 -3.950 1.00 92.62 128 PHE A CA 1
ATOM 973 C C . PHE A 1 128 ? 12.126 -12.627 -3.412 1.00 92.62 128 PHE A C 1
ATOM 975 O O . PHE A 1 128 ? 11.826 -13.294 -2.425 1.00 92.62 128 PHE A O 1
ATOM 982 N N . SER A 1 129 ? 13.303 -12.776 -4.023 1.00 91.56 129 SER A N 1
ATOM 983 C CA . SER A 1 129 ? 14.328 -13.729 -3.579 1.00 91.56 129 SER A CA 1
ATOM 984 C C . SER A 1 129 ? 15.738 -13.129 -3.602 1.00 91.56 129 SER A C 1
ATOM 986 O O . SER A 1 129 ? 15.991 -12.078 -4.203 1.00 91.56 129 SER A O 1
ATOM 988 N N . GLY A 1 130 ? 16.666 -13.789 -2.904 1.00 94.88 130 GLY A N 1
ATOM 989 C CA . GLY A 1 130 ? 18.079 -13.412 -2.862 1.00 94.88 130 GLY A CA 1
ATOM 990 C C . GLY A 1 130 ? 18.309 -11.988 -2.344 1.00 94.88 130 GLY A C 1
ATOM 991 O O . GLY A 1 130 ? 17.660 -11.535 -1.401 1.00 94.88 130 GLY A O 1
ATOM 992 N N . LYS A 1 131 ? 19.224 -11.259 -2.997 1.00 94.38 131 LYS A N 1
ATOM 993 C CA . LYS A 1 131 ? 19.668 -9.923 -2.560 1.00 94.38 131 LYS A CA 1
ATOM 994 C C . LYS A 1 131 ? 18.532 -8.902 -2.447 1.00 94.38 131 LYS A C 1
ATOM 996 O O . LYS A 1 131 ? 18.545 -8.089 -1.528 1.00 94.38 131 LYS A O 1
ATOM 1001 N N . LYS A 1 132 ? 17.548 -8.931 -3.357 1.00 91.69 132 LYS A N 1
ATOM 1002 C CA . LYS A 1 132 ? 16.433 -7.969 -3.327 1.00 91.69 132 LYS A CA 1
ATOM 1003 C C . LYS A 1 132 ? 15.552 -8.193 -2.098 1.00 91.69 132 LYS A C 1
ATOM 1005 O O . LYS A 1 132 ? 15.201 -7.228 -1.431 1.00 91.69 132 LYS A O 1
ATOM 1010 N N . GLN A 1 133 ? 15.255 -9.447 -1.754 1.00 95.06 133 GLN A N 1
ATOM 1011 C CA . GLN A 1 133 ? 14.471 -9.769 -0.558 1.00 95.06 133 GLN A CA 1
ATOM 1012 C C . GLN A 1 133 ? 15.177 -9.312 0.726 1.00 95.06 133 GLN A C 1
ATOM 1014 O O . GLN A 1 1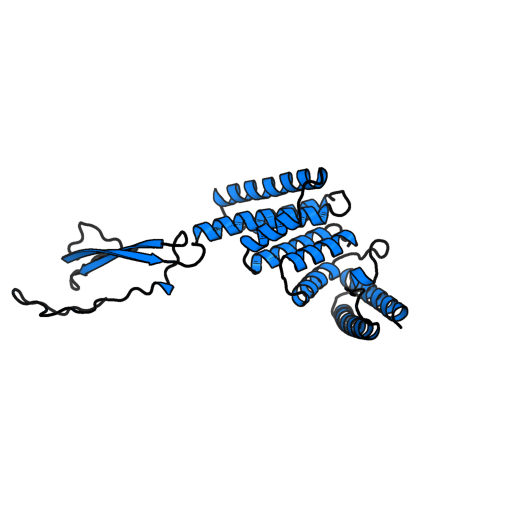33 ? 14.545 -8.721 1.599 1.00 95.06 133 GLN A O 1
ATOM 1019 N N . GLU A 1 134 ? 16.490 -9.538 0.829 1.00 95.50 134 GLU A N 1
ATOM 1020 C CA . GLU A 1 134 ? 17.296 -9.085 1.971 1.00 95.50 134 GLU A CA 1
ATOM 1021 C C . GLU A 1 134 ? 17.322 -7.557 2.090 1.00 95.50 134 GLU A C 1
ATOM 1023 O O . GLU A 1 134 ? 17.164 -7.019 3.189 1.00 95.50 134 GLU A O 1
ATOM 1028 N N . GLN A 1 135 ? 17.463 -6.856 0.962 1.00 95.44 135 GLN A N 1
ATOM 1029 C CA . GLN A 1 135 ? 17.429 -5.397 0.911 1.00 95.44 135 GLN A CA 1
ATOM 1030 C C . GLN A 1 135 ? 16.077 -4.848 1.385 1.00 95.44 135 GLN A C 1
ATOM 1032 O O . GLN A 1 135 ? 16.049 -3.992 2.266 1.00 95.44 135 GLN A O 1
ATOM 1037 N N . LEU A 1 136 ? 14.962 -5.361 0.851 1.00 95.88 136 LEU A N 1
ATOM 1038 C CA . LEU A 1 136 ? 13.616 -4.923 1.241 1.00 95.88 136 LEU A CA 1
ATOM 1039 C C . LEU A 1 136 ? 13.326 -5.228 2.709 1.00 95.88 136 LEU A C 1
ATOM 1041 O O . LEU A 1 136 ? 12.831 -4.373 3.437 1.00 95.88 136 LEU A O 1
ATOM 1045 N N . LYS A 1 137 ? 13.715 -6.420 3.177 1.00 96.88 137 LYS A N 1
ATOM 1046 C CA . LYS A 1 137 ? 13.609 -6.786 4.590 1.00 96.88 137 LYS A CA 1
ATOM 1047 C C . LYS A 1 137 ? 14.326 -5.771 5.473 1.00 96.88 137 LYS A C 1
ATOM 1049 O O . LYS A 1 137 ? 13.788 -5.410 6.515 1.00 96.88 137 LYS A O 1
ATOM 1054 N N . LYS A 1 138 ? 15.526 -5.331 5.091 1.00 97.06 138 LYS A N 1
ATOM 1055 C CA . LYS A 1 138 ? 16.267 -4.318 5.846 1.00 97.06 138 LYS A CA 1
ATOM 1056 C C . LYS A 1 138 ? 15.505 -2.991 5.875 1.00 97.06 138 LYS A C 1
ATOM 1058 O O . LYS A 1 138 ? 15.201 -2.525 6.965 1.00 97.06 138 LYS A O 1
ATOM 1063 N N . ILE A 1 139 ? 15.132 -2.462 4.708 1.00 96.81 139 ILE A N 1
ATOM 1064 C CA . ILE A 1 139 ? 14.411 -1.184 4.568 1.00 96.81 139 ILE A CA 1
ATOM 1065 C C . ILE A 1 139 ? 13.145 -1.169 5.434 1.00 96.81 139 ILE A C 1
ATOM 1067 O O . ILE A 1 139 ? 12.970 -0.279 6.259 1.00 96.81 139 ILE A O 1
ATOM 1071 N N . TYR A 1 140 ? 12.301 -2.194 5.318 1.00 98.19 140 TYR A N 1
ATOM 1072 C CA . TYR A 1 140 ? 11.021 -2.238 6.025 1.00 98.19 140 TYR A CA 1
ATOM 1073 C C . TYR A 1 140 ? 11.171 -2.457 7.535 1.00 98.19 140 TYR A C 1
ATOM 1075 O O . TYR A 1 140 ? 10.428 -1.876 8.320 1.00 98.19 140 TYR A O 1
ATOM 1083 N N . ASN A 1 141 ? 12.151 -3.254 7.979 1.00 96.94 141 ASN A N 1
ATOM 1084 C CA . ASN A 1 141 ? 12.424 -3.379 9.416 1.00 96.94 141 ASN A CA 1
ATOM 1085 C C . ASN A 1 141 ? 13.039 -2.104 10.002 1.00 96.94 141 ASN A C 1
ATOM 1087 O O . ASN A 1 141 ? 12.818 -1.816 11.176 1.00 96.94 141 ASN A O 1
ATOM 1091 N N . ASP A 1 142 ? 13.818 -1.361 9.219 1.00 97.81 142 ASP A N 1
ATOM 1092 C CA . ASP A 1 142 ? 14.350 -0.071 9.645 1.00 97.81 142 ASP A CA 1
ATOM 1093 C C . ASP A 1 142 ? 13.209 0.955 9.746 1.00 97.81 142 ASP A C 1
ATOM 1095 O O . ASP A 1 142 ? 13.081 1.589 10.788 1.00 97.81 142 ASP A O 1
ATOM 1099 N N . ALA A 1 143 ? 12.295 1.010 8.768 1.00 97.81 143 ALA A N 1
ATOM 1100 C CA . ALA A 1 143 ? 11.079 1.828 8.840 1.00 97.81 143 ALA A CA 1
ATOM 1101 C C . ALA A 1 143 ? 10.218 1.497 10.074 1.00 97.81 143 ALA A C 1
ATOM 1103 O O . ALA A 1 143 ? 9.783 2.401 10.786 1.00 97.81 143 ALA A O 1
ATOM 1104 N N . LEU A 1 144 ? 10.032 0.210 10.388 1.00 97.75 144 LEU A N 1
ATOM 1105 C CA . LEU A 1 144 ? 9.311 -0.234 11.587 1.00 97.75 144 LEU A CA 1
ATOM 1106 C C . LEU A 1 144 ? 9.969 0.265 12.886 1.00 97.75 144 LEU A C 1
ATOM 1108 O O . LEU A 1 144 ? 9.286 0.724 13.796 1.00 97.75 144 LEU A O 1
ATOM 1112 N N . ARG A 1 145 ? 11.300 0.173 12.997 1.00 97.44 145 ARG A N 1
ATOM 1113 C CA . ARG A 1 145 ? 12.020 0.621 14.202 1.00 97.44 145 ARG A CA 1
ATOM 1114 C C . ARG A 1 145 ? 12.009 2.136 14.345 1.00 97.44 145 ARG A C 1
ATOM 1116 O O . ARG A 1 145 ? 11.802 2.625 15.451 1.00 97.44 145 ARG A O 1
ATOM 1123 N N . THR A 1 146 ? 12.256 2.848 13.250 1.00 96.69 146 THR A N 1
ATOM 1124 C CA . THR A 1 146 ? 12.296 4.311 13.233 1.00 96.69 146 THR A CA 1
ATOM 1125 C C . THR A 1 146 ? 10.925 4.884 13.565 1.00 96.69 146 THR A C 1
ATOM 1127 O O . THR A 1 146 ? 10.822 5.680 14.490 1.00 96.69 146 THR A O 1
ATOM 1130 N N . SER A 1 147 ? 9.863 4.391 12.921 1.00 97.06 147 SER A N 1
ATOM 1131 C CA . SER A 1 147 ? 8.491 4.837 13.200 1.00 97.06 147 SER A CA 1
ATOM 1132 C C . SER A 1 147 ? 8.076 4.606 14.651 1.00 97.06 1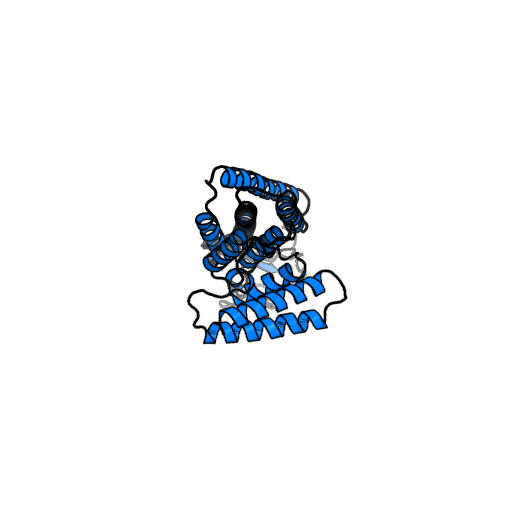47 SER A C 1
ATOM 1134 O O . SER A 1 147 ? 7.446 5.471 15.245 1.00 97.06 147 SER A O 1
ATOM 1136 N N . TYR A 1 148 ? 8.470 3.483 15.259 1.00 96.31 148 TYR A N 1
ATOM 1137 C CA . TYR A 1 148 ? 8.215 3.242 16.680 1.00 96.31 148 TYR A CA 1
ATOM 1138 C C . TYR A 1 148 ? 8.936 4.257 17.581 1.00 96.31 148 TYR A C 1
ATOM 1140 O O . TYR A 1 148 ? 8.363 4.762 18.545 1.00 96.31 148 TYR A O 1
ATOM 1148 N N . GLN A 1 149 ? 10.200 4.571 17.275 1.00 96.00 149 GLN A N 1
ATOM 1149 C CA . GLN A 1 149 ? 10.967 5.567 18.029 1.00 96.00 149 GLN A CA 1
ATOM 1150 C C . GLN A 1 149 ? 10.357 6.965 17.902 1.00 96.00 149 GLN A C 1
ATOM 1152 O O . GLN A 1 149 ? 10.177 7.628 18.921 1.00 96.00 149 GLN A O 1
ATOM 1157 N N . GLU A 1 150 ? 10.000 7.369 16.683 1.00 95.69 150 GLU A N 1
ATOM 1158 C CA . GLU A 1 150 ? 9.350 8.648 16.387 1.00 95.69 150 GLU A CA 1
ATOM 1159 C C . GLU A 1 150 ? 7.964 8.740 17.037 1.00 95.69 150 GLU A C 1
ATOM 1161 O O . GLU A 1 150 ? 7.607 9.774 17.596 1.00 95.69 150 GLU A O 1
ATOM 1166 N N . ALA A 1 151 ? 7.181 7.657 17.035 1.00 94.19 151 ALA A N 1
ATOM 1167 C CA . ALA A 1 151 ? 5.883 7.626 17.708 1.00 94.19 151 ALA A CA 1
ATOM 1168 C C . ALA A 1 151 ? 6.045 7.802 19.222 1.00 94.19 151 ALA A C 1
ATOM 1170 O O . ALA A 1 151 ? 5.319 8.571 19.846 1.00 94.19 151 ALA A O 1
ATOM 1171 N N . LYS A 1 152 ? 7.050 7.141 19.809 1.00 93.38 152 LYS A N 1
ATOM 1172 C CA . LYS A 1 152 ? 7.349 7.233 21.240 1.00 93.38 152 LYS A CA 1
ATOM 1173 C C . LYS A 1 152 ? 7.844 8.619 21.666 1.00 93.38 152 LYS A C 1
ATOM 1175 O O . LYS A 1 152 ? 7.584 9.022 22.798 1.00 93.38 152 LYS A O 1
ATOM 1180 N N . SER A 1 153 ? 8.579 9.329 20.809 1.00 93.00 153 SER A N 1
ATOM 1181 C CA . SER A 1 153 ? 9.014 10.706 21.079 1.00 93.00 153 SER A CA 1
ATOM 1182 C C . SER A 1 153 ? 7.957 11.759 20.731 1.00 93.00 153 SER A C 1
ATOM 1184 O O . SER A 1 153 ? 8.097 12.903 21.155 1.00 93.00 153 SER A O 1
ATOM 1186 N N . GLY A 1 154 ? 6.887 11.378 20.021 1.00 89.12 154 GLY A N 1
ATOM 1187 C CA . GLY A 1 154 ? 5.859 12.294 19.520 1.00 89.12 154 GLY A CA 1
ATOM 1188 C C . GLY A 1 154 ? 6.249 13.017 18.226 1.00 89.12 154 GLY A C 1
ATOM 1189 O O . GLY A 1 154 ? 5.560 13.951 17.823 1.00 89.12 154 GLY A O 1
ATOM 1190 N N . ASP A 1 155 ? 7.329 12.586 17.572 1.00 90.25 155 ASP A N 1
ATOM 1191 C CA . ASP A 1 155 ? 7.861 13.181 16.342 1.00 90.25 155 ASP A CA 1
ATOM 1192 C C . ASP A 1 155 ? 7.264 12.559 15.066 1.00 90.25 155 ASP A C 1
ATOM 1194 O O . ASP A 1 155 ? 7.462 13.085 13.968 1.00 90.25 155 ASP A O 1
ATOM 1198 N N . LEU A 1 156 ? 6.529 11.443 15.181 1.00 92.12 156 LEU A N 1
ATOM 1199 C CA . LEU A 1 156 ? 5.927 10.772 14.027 1.00 92.12 156 LEU A CA 1
ATOM 1200 C C . LEU A 1 156 ? 4.806 11.625 13.416 1.00 92.12 156 LEU A C 1
ATOM 1202 O O . LEU A 1 156 ? 3.692 11.705 13.938 1.00 92.12 156 LEU A O 1
ATOM 1206 N N . SER A 1 157 ? 5.095 12.233 12.266 1.00 93.06 157 SER A N 1
ATOM 1207 C CA . SER A 1 157 ? 4.144 13.073 11.538 1.00 93.06 157 SER A CA 1
ATOM 1208 C C . SER A 1 157 ? 3.224 12.241 10.644 1.00 93.06 157 SER A C 1
ATOM 1210 O O . SER A 1 157 ? 3.615 11.814 9.555 1.00 93.06 157 SER A O 1
ATOM 1212 N N . VAL A 1 158 ? 1.972 12.047 11.072 1.00 92.44 158 VAL A N 1
ATOM 1213 C CA . VAL A 1 158 ? 0.950 11.361 10.259 1.00 92.44 158 VAL A CA 1
ATOM 1214 C C . VAL A 1 158 ? 0.654 12.148 8.983 1.00 92.44 158 VAL A C 1
ATOM 1216 O O . VAL A 1 158 ? 0.640 11.562 7.908 1.00 92.44 158 VAL A O 1
ATOM 1219 N N . SER A 1 159 ? 0.487 13.473 9.066 1.00 92.88 159 SER A N 1
ATOM 1220 C CA . SER A 1 159 ? 0.189 14.300 7.888 1.00 92.88 159 SER A CA 1
ATOM 1221 C C . SER A 1 159 ? 1.327 14.283 6.871 1.00 92.88 159 SER A C 1
ATOM 1223 O O . SER A 1 159 ? 1.071 14.107 5.688 1.00 92.88 159 SER A O 1
ATOM 1225 N N . GLY A 1 160 ? 2.583 14.375 7.326 1.00 94.06 160 GLY A N 1
ATOM 1226 C CA . GLY A 1 160 ? 3.744 14.285 6.435 1.00 94.06 160 GLY A CA 1
ATOM 1227 C C . GLY A 1 160 ? 3.871 12.907 5.781 1.00 94.06 160 GLY A C 1
ATOM 1228 O O . GLY A 1 160 ? 4.212 12.812 4.607 1.00 94.06 160 GLY A O 1
ATOM 1229 N N . THR A 1 161 ? 3.534 11.845 6.518 1.00 95.00 161 THR A N 1
ATOM 1230 C CA . THR A 1 161 ? 3.500 10.474 5.985 1.00 95.00 161 THR A CA 1
ATOM 1231 C C . THR A 1 161 ? 2.395 10.317 4.932 1.00 95.00 161 THR A C 1
ATOM 1233 O O . THR A 1 161 ? 2.631 9.730 3.880 1.00 95.00 161 THR A O 1
ATOM 1236 N N . VAL A 1 162 ? 1.202 10.873 5.176 1.00 96.00 162 VAL A N 1
ATOM 1237 C CA . VAL A 1 162 ? 0.083 10.878 4.217 1.00 96.00 162 VAL A CA 1
ATOM 1238 C C . VAL A 1 162 ? 0.441 11.665 2.955 1.00 96.00 162 VAL A C 1
ATOM 1240 O O . VAL A 1 162 ? 0.264 11.146 1.860 1.00 96.00 162 VAL A O 1
ATOM 1243 N N . GLU A 1 163 ? 0.990 12.875 3.089 1.00 95.31 163 GLU A N 1
ATOM 1244 C CA . GLU A 1 163 ? 1.418 13.703 1.952 1.00 95.31 163 GLU A CA 1
ATOM 1245 C C . GLU A 1 163 ? 2.485 12.996 1.109 1.00 95.31 163 GLU A C 1
ATOM 1247 O O . GLU A 1 163 ? 2.401 12.973 -0.120 1.00 95.31 163 GLU A O 1
ATOM 1252 N N . ARG A 1 164 ? 3.470 12.369 1.765 1.00 95.31 164 ARG A N 1
ATOM 1253 C CA . ARG A 1 164 ? 4.517 11.618 1.070 1.00 95.31 164 ARG A CA 1
ATOM 1254 C C . ARG A 1 164 ? 3.958 10.382 0.373 1.00 95.31 164 ARG A C 1
ATOM 1256 O O . ARG A 1 164 ? 4.374 10.071 -0.740 1.00 95.31 164 ARG A O 1
ATOM 1263 N N . LEU A 1 165 ? 3.009 9.687 0.999 1.00 94.56 165 LEU A N 1
ATOM 1264 C CA . LEU A 1 165 ? 2.348 8.549 0.374 1.00 94.56 165 LEU A CA 1
ATOM 1265 C C . LEU A 1 165 ? 1.493 8.991 -0.825 1.00 94.56 165 LEU A C 1
ATOM 1267 O O . LEU A 1 165 ? 1.559 8.338 -1.858 1.00 94.56 165 LEU A O 1
ATOM 1271 N N . GLU A 1 166 ? 0.773 10.114 -0.743 1.00 94.00 166 GLU A N 1
ATOM 1272 C CA . GLU A 1 166 ? 0.021 10.687 -1.871 1.00 94.00 166 GLU A CA 1
ATOM 1273 C C . GLU A 1 166 ? 0.903 10.994 -3.089 1.00 94.00 166 GLU A C 1
ATOM 1275 O O . GLU A 1 166 ? 0.465 10.804 -4.223 1.00 94.00 166 GLU A O 1
ATOM 1280 N N . GLU A 1 167 ? 2.138 11.451 -2.866 1.00 92.19 167 GLU A N 1
ATOM 1281 C CA . GLU A 1 167 ? 3.100 11.764 -3.930 1.00 92.19 167 GLU A CA 1
ATOM 1282 C C . GLU A 1 167 ? 3.646 10.505 -4.625 1.00 92.19 167 GLU A C 1
ATOM 1284 O O . GLU A 1 167 ? 3.870 10.503 -5.836 1.00 92.19 167 GLU A O 1
ATOM 1289 N N . LEU A 1 168 ? 3.896 9.441 -3.857 1.00 91.31 168 LEU A N 1
ATOM 1290 C CA . LEU A 1 168 ? 4.619 8.256 -4.326 1.00 91.31 168 LEU A CA 1
ATOM 1291 C C . LEU A 1 168 ? 3.711 7.116 -4.792 1.00 91.31 168 LEU A C 1
ATOM 1293 O O . LEU A 1 168 ? 4.124 6.307 -5.625 1.00 91.31 168 LEU A O 1
ATOM 1297 N N . ALA A 1 169 ? 2.532 6.987 -4.184 1.00 87.50 169 ALA A N 1
ATOM 1298 C CA . ALA A 1 169 ? 1.709 5.792 -4.262 1.00 87.50 169 ALA A CA 1
ATOM 1299 C C . ALA A 1 169 ? 0.637 5.878 -5.346 1.00 87.50 169 ALA A C 1
ATOM 1301 O O . ALA A 1 169 ? -0.147 6.825 -5.417 1.00 87.50 169 ALA A O 1
ATOM 1302 N N . GLU A 1 170 ? 0.514 4.793 -6.103 1.00 86.88 170 GLU A N 1
ATOM 1303 C CA . GLU A 1 170 ? -0.670 4.541 -6.913 1.00 86.88 170 GLU A CA 1
ATOM 1304 C C . GLU A 1 170 ? -1.838 4.075 -6.026 1.00 86.88 170 GLU A C 1
ATOM 1306 O O . GLU A 1 170 ? -1.673 3.684 -4.864 1.00 86.88 170 GLU A O 1
ATOM 1311 N N . THR A 1 171 ? -3.053 4.092 -6.579 1.00 86.94 171 THR A N 1
ATOM 1312 C CA . THR A 1 171 ? -4.279 3.715 -5.856 1.00 86.94 171 THR A CA 1
ATOM 1313 C C . THR A 1 171 ? -4.183 2.383 -5.087 1.00 86.94 171 THR A C 1
ATOM 1315 O O . THR A 1 171 ? -4.637 2.350 -3.941 1.00 86.94 171 THR A O 1
ATOM 1318 N N . PRO A 1 172 ? -3.591 1.294 -5.627 1.00 89.25 172 PRO A N 1
ATOM 1319 C CA . PRO A 1 172 ? -3.486 0.029 -4.897 1.00 89.25 172 PRO A CA 1
ATOM 1320 C C . PRO A 1 172 ? -2.724 0.143 -3.571 1.00 89.25 172 PRO A C 1
ATOM 1322 O O . PRO A 1 172 ? -3.167 -0.408 -2.568 1.00 89.25 172 PRO A O 1
ATOM 1325 N N . GLN A 1 173 ? -1.616 0.884 -3.543 1.00 91.62 173 GLN A N 1
ATOM 1326 C CA . GLN A 1 173 ? -0.775 1.064 -2.359 1.00 91.62 173 GLN A CA 1
ATOM 1327 C C . GLN A 1 173 ? -1.483 1.916 -1.295 1.00 91.62 173 GLN A C 1
ATOM 1329 O O . GLN A 1 173 ? -1.317 1.680 -0.101 1.00 91.62 173 GLN A O 1
ATOM 1334 N N . LYS A 1 174 ? -2.329 2.870 -1.704 1.00 93.75 174 LYS A N 1
ATOM 1335 C CA . LYS A 1 174 ? -3.152 3.651 -0.766 1.00 93.75 174 LYS A CA 1
ATOM 1336 C C . LYS A 1 174 ? -4.181 2.769 -0.049 1.00 93.75 174 LYS A C 1
ATOM 1338 O O . LYS A 1 174 ? -4.332 2.863 1.166 1.00 93.75 174 LYS A O 1
ATOM 1343 N N . TYR A 1 175 ? -4.838 1.857 -0.771 1.00 91.44 175 TYR A N 1
ATOM 1344 C CA . TYR A 1 175 ? -5.721 0.860 -0.151 1.00 91.44 175 TYR A CA 1
ATOM 1345 C C . TYR A 1 175 ? -4.949 -0.169 0.685 1.00 91.44 175 TYR A C 1
ATOM 1347 O O . TYR A 1 175 ? -5.420 -0.543 1.756 1.00 91.44 175 TYR A O 1
ATOM 1355 N N . GLU A 1 176 ? -3.755 -0.580 0.244 1.00 93.38 176 GLU A N 1
ATOM 1356 C CA . GLU A 1 176 ? -2.846 -1.436 1.023 1.00 93.38 176 GLU A CA 1
ATOM 1357 C C . GLU A 1 176 ? -2.494 -0.789 2.376 1.00 93.38 176 GLU A C 1
ATOM 1359 O O . GLU A 1 176 ? -2.442 -1.483 3.391 1.00 93.38 176 GLU A O 1
ATOM 1364 N N . ALA A 1 177 ? -2.326 0.540 2.414 1.00 95.94 177 ALA A N 1
ATOM 1365 C CA . ALA A 1 177 ? -2.095 1.294 3.644 1.00 95.94 177 ALA A CA 1
ATOM 1366 C C . ALA A 1 177 ? -3.252 1.153 4.639 1.00 95.94 177 ALA A C 1
ATOM 1368 O O . ALA A 1 177 ? -3.032 0.853 5.814 1.00 95.94 177 ALA A O 1
ATOM 1369 N N . ILE A 1 178 ? -4.485 1.352 4.165 1.00 94.56 178 ILE A N 1
ATOM 1370 C CA . ILE A 1 178 ? -5.673 1.266 5.017 1.00 94.56 178 ILE A CA 1
ATOM 1371 C C . ILE A 1 178 ? -5.952 -0.174 5.447 1.00 94.56 178 ILE A C 1
ATOM 1373 O O . ILE A 1 178 ? -6.302 -0.393 6.606 1.00 94.56 178 ILE A O 1
ATOM 1377 N N . GLU A 1 179 ? -5.762 -1.158 4.563 1.00 92.06 179 GLU A N 1
ATOM 1378 C CA . GLU A 1 179 ? -5.906 -2.571 4.929 1.00 92.06 179 GLU A CA 1
ATOM 1379 C C . GLU A 1 179 ? -4.935 -2.934 6.060 1.00 92.06 179 GLU A C 1
ATOM 1381 O O . GLU A 1 179 ? -5.368 -3.504 7.058 1.00 92.06 179 GLU A O 1
ATOM 1386 N N . LEU A 1 180 ? -3.665 -2.513 5.984 1.00 95.31 180 LEU A N 1
ATOM 1387 C CA . LEU A 1 180 ? -2.717 -2.736 7.079 1.00 95.31 180 LEU A CA 1
ATOM 1388 C C . LEU A 1 180 ? -3.141 -2.029 8.374 1.00 95.31 180 LEU A C 1
ATOM 1390 O O . LEU A 1 180 ? -3.015 -2.603 9.451 1.00 95.31 180 LEU A O 1
ATOM 1394 N N . CYS A 1 181 ? -3.654 -0.801 8.296 1.00 95.00 181 CYS A N 1
ATOM 1395 C CA . CYS A 1 181 ? -4.124 -0.102 9.491 1.00 95.00 181 CYS A CA 1
ATOM 1396 C C . CYS A 1 181 ? -5.292 -0.840 10.170 1.00 95.00 181 CYS A C 1
ATOM 1398 O O . CYS A 1 181 ? -5.325 -0.929 11.394 1.00 95.00 181 CYS A O 1
ATOM 1400 N N . PHE A 1 182 ? -6.214 -1.420 9.392 1.00 90.69 182 PHE A N 1
ATOM 1401 C CA . PHE A 1 182 ? -7.268 -2.278 9.938 1.00 90.69 182 PHE A CA 1
ATOM 1402 C C . PHE A 1 182 ? -6.738 -3.615 10.463 1.00 90.69 182 PHE A C 1
ATOM 1404 O O . PHE A 1 182 ? -7.244 -4.097 11.468 1.00 90.69 182 PHE A O 1
ATOM 1411 N N . GLU A 1 183 ? -5.734 -4.220 9.819 1.00 90.19 183 GLU A N 1
ATOM 1412 C CA . GLU A 1 183 ? -5.077 -5.435 10.324 1.00 90.19 183 GLU A CA 1
ATOM 1413 C C . GLU A 1 183 ? -4.396 -5.197 11.679 1.00 90.19 183 GLU A C 1
ATOM 1415 O O . GLU A 1 183 ? -4.428 -6.084 12.528 1.00 90.19 183 GLU A O 1
ATOM 1420 N N . VAL A 1 184 ? -3.802 -4.016 11.880 1.00 92.44 184 VAL A N 1
ATOM 1421 C CA . VAL A 1 184 ? -3.182 -3.604 13.148 1.00 92.44 184 VAL A CA 1
ATOM 1422 C C . VAL A 1 184 ? -4.227 -3.436 14.241 1.00 92.44 184 VAL A C 1
ATOM 1424 O O . VAL A 1 184 ? -4.131 -4.131 15.243 1.00 92.44 184 VAL A O 1
ATOM 1427 N N . MET A 1 185 ? -5.254 -2.620 13.997 1.00 88.62 185 MET A N 1
ATOM 1428 C CA . MET A 1 185 ? -6.373 -2.418 14.929 1.00 88.62 185 MET A CA 1
ATOM 1429 C C . MET A 1 185 ? -7.093 -3.738 15.258 1.00 88.62 185 MET A C 1
ATOM 1431 O O . MET A 1 185 ? -7.663 -3.913 16.322 1.00 88.62 185 MET A O 1
ATOM 1435 N N . ALA A 1 186 ? -7.101 -4.700 14.330 1.00 85.44 186 ALA A N 1
ATOM 1436 C CA . ALA A 1 186 ? -7.716 -6.007 14.548 1.00 85.44 186 ALA A CA 1
ATOM 1437 C C . ALA A 1 186 ? -6.844 -7.005 15.321 1.00 85.44 186 ALA A C 1
ATOM 1439 O O . ALA A 1 186 ? -7.325 -8.093 15.649 1.00 85.44 186 ALA A O 1
ATOM 1440 N N . ALA A 1 187 ? -5.569 -6.697 15.558 1.00 86.56 187 ALA A N 1
ATOM 1441 C CA . ALA A 1 187 ? -4.581 -7.687 15.965 1.00 86.56 187 ALA A CA 1
ATOM 1442 C C . ALA A 1 187 ? -4.740 -8.156 17.416 1.00 86.56 187 ALA A C 1
ATOM 1444 O O . ALA A 1 187 ? -4.532 -9.338 17.693 1.00 86.56 187 ALA A O 1
ATOM 1445 N N . ASP A 1 188 ? -5.093 -7.252 18.325 1.00 78.94 188 ASP A N 1
ATOM 1446 C CA . ASP A 1 188 ? -5.380 -7.554 19.732 1.00 78.94 188 ASP A CA 1
ATOM 1447 C C . ASP A 1 188 ? -6.852 -7.969 19.956 1.00 78.94 188 ASP A C 1
ATOM 1449 O O . ASP A 1 188 ? -7.233 -8.431 21.033 1.00 78.94 188 ASP A O 1
ATOM 1453 N N . GLY A 1 189 ? -7.664 -7.875 18.898 1.00 69.75 189 GLY A N 1
ATOM 1454 C CA . GLY A 1 189 ? -9.071 -8.235 18.878 1.00 69.75 189 GLY A CA 1
ATOM 1455 C C . GLY A 1 189 ? -10.002 -7.151 19.405 1.00 69.75 189 GLY A C 1
ATOM 1456 O O . GLY A 1 189 ? -11.201 -7.414 19.431 1.00 69.75 189 GLY A O 1
ATOM 1457 N N . VAL A 1 190 ? -9.503 -5.967 19.773 1.00 70.62 190 VAL A N 1
ATOM 1458 C CA . VAL A 1 190 ? -10.275 -4.888 20.390 1.00 70.62 190 VAL A CA 1
ATOM 1459 C C . VAL A 1 190 ? -10.148 -3.617 19.554 1.00 70.62 190 VAL A C 1
ATOM 1461 O O . VAL A 1 190 ? -9.062 -3.197 19.213 1.00 70.62 190 VAL A O 1
ATOM 1464 N N . ALA A 1 191 ? -11.270 -2.985 19.206 1.00 69.62 191 ALA A N 1
ATOM 1465 C CA . ALA A 1 191 ? -11.237 -1.739 18.439 1.00 69.62 191 ALA A CA 1
ATOM 1466 C C . ALA A 1 191 ? -11.321 -0.515 19.366 1.00 69.62 191 ALA A C 1
ATOM 1468 O O . ALA A 1 191 ? -12.370 -0.305 19.988 1.00 69.62 191 ALA A O 1
ATOM 1469 N N . ASP A 1 192 ? -10.277 0.320 19.410 1.00 77.62 192 ASP A N 1
ATOM 1470 C CA . ASP A 1 192 ? -10.279 1.584 20.156 1.00 77.62 192 ASP A CA 1
ATOM 1471 C C . ASP A 1 192 ? -10.800 2.772 19.317 1.00 77.62 192 ASP A C 1
ATOM 1473 O O . ASP A 1 192 ? -10.633 2.871 18.095 1.00 77.62 192 ASP A O 1
ATOM 1477 N N . GLU A 1 193 ? -11.451 3.735 19.979 1.00 81.31 193 GLU A N 1
ATOM 1478 C CA . GLU A 1 193 ? -12.009 4.916 19.312 1.00 81.31 193 GLU A CA 1
ATOM 1479 C C . GLU A 1 193 ? -10.938 5.805 18.661 1.00 81.31 193 GLU A C 1
ATOM 1481 O O . GLU A 1 193 ? -11.195 6.410 17.611 1.00 81.31 193 GLU A O 1
ATOM 1486 N N . ASN A 1 194 ? -9.749 5.907 19.258 1.00 85.56 194 ASN A N 1
ATOM 1487 C CA . ASN A 1 194 ? -8.665 6.729 18.725 1.00 85.56 194 ASN A CA 1
ATOM 1488 C C . ASN A 1 194 ? -8.062 6.101 17.468 1.00 85.56 194 ASN A C 1
ATOM 1490 O O . ASN A 1 194 ? -7.759 6.832 16.522 1.00 85.56 194 ASN A O 1
ATOM 1494 N N . GLU A 1 195 ? -7.954 4.773 17.418 1.00 87.38 195 GLU A N 1
ATOM 1495 C CA . GLU A 1 195 ? -7.513 4.042 16.230 1.00 87.38 195 GLU A CA 1
ATOM 1496 C C . GLU A 1 195 ? -8.491 4.242 15.074 1.00 87.38 195 GLU A C 1
ATOM 1498 O O . GLU A 1 195 ? -8.091 4.697 14.001 1.00 87.38 195 GLU A O 1
ATOM 1503 N N . ILE A 1 196 ? -9.793 4.023 15.307 1.00 84.50 196 ILE A N 1
ATOM 1504 C CA . ILE A 1 196 ? -10.828 4.200 14.277 1.00 84.50 196 ILE A CA 1
ATOM 1505 C C . ILE A 1 196 ? -10.799 5.629 13.721 1.00 84.50 196 ILE A C 1
ATOM 1507 O O . ILE A 1 196 ? -10.858 5.830 12.503 1.00 84.50 196 ILE A O 1
ATOM 1511 N N . LYS A 1 197 ? -10.703 6.643 14.591 1.00 86.56 197 LYS A N 1
ATOM 1512 C CA . LYS A 1 197 ? -10.608 8.047 14.161 1.00 86.56 197 LYS A CA 1
ATOM 1513 C C . LYS A 1 197 ? -9.345 8.308 13.352 1.00 86.56 197 LYS A C 1
ATOM 1515 O O . LYS A 1 197 ? -9.409 9.018 12.349 1.00 86.56 197 LYS A O 1
ATOM 1520 N N . LYS A 1 198 ? -8.213 7.731 13.759 1.00 91.12 198 LYS A N 1
ATOM 1521 C CA . LYS A 1 198 ? -6.944 7.903 13.054 1.00 91.12 198 LYS A CA 1
ATOM 1522 C C . LYS A 1 198 ? -6.981 7.250 11.672 1.00 91.12 198 LYS A C 1
ATOM 1524 O O . LYS A 1 198 ? -6.603 7.905 10.705 1.00 91.12 198 LYS A O 1
ATOM 1529 N N . ILE A 1 199 ? -7.531 6.041 11.545 1.00 91.81 199 ILE A N 1
ATOM 1530 C CA . ILE A 1 199 ? -7.721 5.362 10.252 1.00 91.81 199 ILE A CA 1
ATOM 1531 C C . ILE A 1 199 ? -8.609 6.192 9.320 1.00 91.81 199 ILE A C 1
ATOM 1533 O O . ILE A 1 199 ? -8.264 6.368 8.152 1.00 91.81 199 ILE A O 1
ATOM 1537 N N . LYS A 1 200 ? -9.718 6.754 9.825 1.00 88.88 200 LYS A N 1
ATOM 1538 C CA . LYS A 1 200 ? -10.584 7.645 9.030 1.00 88.88 200 LYS A CA 1
ATOM 1539 C C . LYS A 1 200 ? -9.828 8.876 8.534 1.00 88.88 200 LYS A C 1
ATOM 1541 O O . LYS A 1 200 ? -9.883 9.168 7.345 1.00 88.88 200 LYS A O 1
ATOM 1546 N N . GLY A 1 201 ? -9.073 9.543 9.409 1.00 90.75 201 GLY A N 1
ATOM 1547 C CA . GLY A 1 201 ? -8.269 10.707 9.024 1.00 90.75 201 GLY A CA 1
ATOM 1548 C C . GLY A 1 201 ? -7.198 10.380 7.977 1.00 90.75 201 GLY A C 1
ATOM 1549 O O . GLY A 1 201 ? -6.973 11.167 7.061 1.00 90.75 201 GLY A O 1
ATOM 1550 N N . ILE A 1 202 ? -6.574 9.200 8.065 1.00 94.25 202 ILE A N 1
ATOM 1551 C CA . ILE A 1 202 ? -5.628 8.717 7.049 1.00 94.25 202 ILE A CA 1
ATOM 1552 C C . ILE A 1 202 ? -6.354 8.479 5.718 1.00 94.25 202 ILE A C 1
ATOM 1554 O O . ILE A 1 202 ? -5.886 8.942 4.683 1.00 94.25 202 ILE A O 1
ATOM 1558 N N . ALA A 1 203 ? -7.505 7.801 5.727 1.00 92.19 203 ALA A N 1
ATOM 1559 C CA . ALA A 1 203 ? -8.269 7.521 4.511 1.00 92.19 203 ALA A CA 1
ATOM 1560 C C . ALA A 1 203 ? -8.751 8.800 3.806 1.00 92.19 203 ALA A C 1
ATOM 1562 O O . ALA A 1 203 ? -8.663 8.896 2.581 1.00 92.19 203 ALA A O 1
ATOM 1563 N N . GLU A 1 204 ? -9.209 9.790 4.576 1.00 91.25 204 GLU A N 1
ATOM 1564 C CA . GLU A 1 204 ? -9.573 11.117 4.071 1.00 91.25 204 GLU A CA 1
ATOM 1565 C C . GLU A 1 204 ? -8.364 11.837 3.464 1.00 91.25 204 GLU A C 1
ATOM 1567 O O . GLU A 1 204 ? -8.456 12.379 2.363 1.00 91.25 204 GLU A O 1
ATOM 1572 N N . GLY A 1 205 ? -7.219 11.803 4.150 1.00 91.94 205 GLY A N 1
ATOM 1573 C CA . GLY A 1 205 ? -5.981 12.413 3.670 1.00 91.94 205 GLY A CA 1
ATOM 1574 C C . GLY A 1 205 ? -5.426 11.769 2.394 1.00 91.94 205 GLY A C 1
ATOM 1575 O O . GLY A 1 205 ? -4.827 12.466 1.581 1.00 91.94 205 GLY A O 1
ATOM 1576 N N . LEU A 1 206 ? -5.680 10.473 2.186 1.00 92.81 206 LEU A N 1
ATOM 1577 C CA . LEU A 1 206 ? -5.326 9.739 0.964 1.00 92.81 206 LEU A CA 1
ATOM 1578 C C . LEU A 1 206 ? -6.375 9.861 -0.161 1.00 92.81 206 LEU A C 1
ATOM 1580 O O . LEU A 1 206 ? -6.249 9.229 -1.213 1.00 92.81 206 LEU A O 1
ATOM 1584 N N . GLY A 1 207 ? -7.453 10.622 0.062 1.00 89.69 207 GLY A N 1
ATOM 1585 C CA . GLY A 1 207 ? -8.517 10.827 -0.922 1.00 89.69 207 GLY A CA 1
ATOM 1586 C C . GLY A 1 207 ? -9.233 9.539 -1.350 1.00 89.69 207 GLY A C 1
ATOM 1587 O O . GLY A 1 207 ? -9.639 9.423 -2.508 1.00 89.69 207 GLY A O 1
ATOM 1588 N N . LEU A 1 208 ? -9.351 8.556 -0.452 1.00 89.12 208 LEU A N 1
ATOM 1589 C CA . LEU A 1 208 ? -9.934 7.247 -0.761 1.00 89.12 208 LEU A CA 1
ATOM 1590 C C . LEU A 1 208 ? -11.466 7.258 -0.723 1.00 89.12 208 LEU A C 1
ATOM 1592 O O . LEU A 1 208 ? -12.087 8.027 0.011 1.00 89.12 208 LEU A O 1
ATOM 1596 N N . ASP A 1 209 ? -12.077 6.368 -1.510 1.00 82.12 209 ASP A N 1
ATOM 1597 C CA . ASP A 1 209 ? -13.530 6.207 -1.539 1.00 82.12 209 ASP A CA 1
ATOM 1598 C C . ASP A 1 209 ? -14.015 5.543 -0.249 1.00 82.12 209 ASP A C 1
ATOM 1600 O O . ASP A 1 209 ? -13.715 4.382 0.041 1.00 82.12 209 ASP A O 1
ATOM 1604 N N . PHE A 1 210 ? -14.797 6.294 0.517 1.00 73.75 210 PHE A N 1
ATOM 1605 C CA . PHE A 1 210 ? -15.308 5.880 1.811 1.00 73.75 210 PHE A CA 1
ATOM 1606 C C . PHE A 1 210 ? -16.157 4.605 1.750 1.00 73.75 210 PHE A C 1
ATOM 1608 O O . PHE A 1 210 ? -16.103 3.807 2.685 1.00 73.75 210 PHE A O 1
ATOM 1615 N N . ASP A 1 211 ? -16.877 4.362 0.650 1.00 76.88 211 ASP A N 1
ATOM 1616 C CA . ASP A 1 211 ? -17.688 3.149 0.492 1.00 76.88 211 ASP A CA 1
ATOM 1617 C C . ASP A 1 211 ? -16.806 1.888 0.409 1.00 76.88 211 ASP A C 1
ATOM 1619 O O . ASP A 1 211 ? -17.170 0.825 0.923 1.00 76.88 211 ASP A O 1
ATOM 1623 N N . GLU A 1 212 ? -15.623 1.986 -0.207 1.00 78.62 212 GLU A N 1
ATOM 1624 C CA . GLU A 1 212 ? -14.644 0.892 -0.239 1.00 78.62 212 GLU A CA 1
ATOM 1625 C C . GLU A 1 212 ? -13.962 0.709 1.123 1.00 78.62 212 GLU A C 1
ATOM 1627 O O . GLU A 1 212 ? -13.758 -0.424 1.572 1.00 78.62 212 GLU A O 1
ATOM 1632 N N . ILE A 1 213 ? -13.689 1.807 1.834 1.00 81.00 213 ILE A N 1
ATOM 1633 C CA . ILE A 1 213 ? -13.153 1.758 3.201 1.00 81.00 213 ILE A CA 1
ATOM 1634 C C . ILE A 1 213 ? -14.145 1.097 4.163 1.00 81.00 213 ILE A C 1
ATOM 1636 O O . ILE A 1 213 ? -13.730 0.295 5.001 1.00 81.00 213 ILE A O 1
ATOM 1640 N N . GLU A 1 214 ? -15.451 1.350 4.028 1.00 77.38 214 GLU A N 1
ATOM 1641 C CA . GLU A 1 214 ? -16.473 0.662 4.824 1.00 77.38 214 GLU A CA 1
ATOM 1642 C C . GLU A 1 214 ? -16.460 -0.850 4.594 1.00 77.38 214 GLU A C 1
ATOM 1644 O O . GLU A 1 214 ? -16.551 -1.614 5.554 1.00 77.38 214 GLU A O 1
ATOM 1649 N N . LYS A 1 215 ? -16.298 -1.309 3.347 1.00 81.75 215 LYS A N 1
ATOM 1650 C CA . LYS A 1 215 ? -16.216 -2.748 3.044 1.00 81.75 215 LYS A CA 1
ATOM 1651 C C . LYS A 1 215 ? -14.990 -3.392 3.687 1.00 81.75 215 LYS A C 1
ATOM 1653 O O . LYS A 1 215 ? -15.108 -4.492 4.232 1.00 81.75 215 LYS A O 1
ATOM 1658 N N . LEU A 1 216 ? -13.835 -2.723 3.627 1.00 79.25 216 LEU A N 1
ATOM 1659 C CA . LEU A 1 216 ? -12.604 -3.186 4.275 1.00 79.25 216 LEU A CA 1
ATOM 1660 C C . LEU A 1 216 ? -12.780 -3.239 5.792 1.00 79.25 216 LEU A C 1
ATOM 1662 O O . LEU A 1 216 ? -12.571 -4.292 6.391 1.00 79.25 216 LEU A O 1
ATOM 1666 N N . ARG A 1 217 ? -13.269 -2.157 6.402 1.00 80.00 217 ARG A N 1
ATOM 1667 C CA . ARG A 1 217 ? -13.589 -2.106 7.833 1.00 80.00 217 ARG A CA 1
ATOM 1668 C C . ARG A 1 217 ? -14.489 -3.269 8.233 1.00 80.00 217 ARG A C 1
ATOM 1670 O O . ARG A 1 217 ? -14.173 -4.031 9.141 1.00 80.00 217 ARG A O 1
ATOM 1677 N N . ASP A 1 218 ? -15.602 -3.429 7.529 1.00 78.12 218 ASP A N 1
ATOM 1678 C CA . ASP A 1 218 ? -16.607 -4.431 7.841 1.00 78.12 218 ASP A CA 1
ATOM 1679 C C . ASP A 1 218 ? -16.070 -5.863 7.710 1.00 78.12 218 ASP A C 1
ATOM 1681 O O . ASP A 1 218 ? -16.571 -6.754 8.392 1.00 78.12 218 ASP A O 1
ATOM 1685 N N . LYS A 1 219 ? -15.097 -6.112 6.824 1.00 80.75 219 LYS A N 1
ATOM 1686 C CA . LYS A 1 219 ? -14.406 -7.405 6.699 1.00 80.75 219 LYS A CA 1
ATOM 1687 C C . LYS A 1 219 ? -13.569 -7.702 7.946 1.00 80.75 219 LYS A C 1
ATOM 1689 O O . LYS A 1 219 ? -13.614 -8.827 8.431 1.00 80.75 219 LYS A O 1
ATOM 1694 N N . HIS A 1 220 ? -12.841 -6.715 8.466 1.00 76.62 220 HIS A N 1
ATOM 1695 C CA . HIS A 1 220 ? -11.986 -6.895 9.642 1.00 76.62 220 HIS A CA 1
ATOM 1696 C C . HIS A 1 220 ? -12.793 -6.950 10.950 1.00 76.62 220 HIS A C 1
ATOM 1698 O O . HIS A 1 220 ? -12.539 -7.820 11.778 1.00 76.62 220 HIS A O 1
ATOM 1704 N N . LEU A 1 221 ? -13.842 -6.130 11.095 1.00 72.19 221 LEU A N 1
ATOM 1705 C CA . LEU A 1 221 ? -14.676 -6.098 12.306 1.00 72.19 221 LEU A CA 1
ATOM 1706 C C . LEU A 1 221 ? -15.434 -7.405 12.588 1.00 72.19 221 LEU A C 1
ATOM 1708 O O . LEU A 1 221 ? -15.712 -7.706 13.744 1.00 72.19 221 LEU A O 1
ATOM 1712 N N . VAL A 1 222 ? -15.781 -8.196 11.565 1.00 71.44 222 VAL A N 1
ATOM 1713 C CA . VAL A 1 222 ? -16.506 -9.470 11.765 1.00 71.44 222 VAL A CA 1
ATOM 1714 C C . VAL A 1 222 ? -15.710 -10.440 12.642 1.00 71.44 222 VAL A C 1
ATOM 1716 O O . VAL A 1 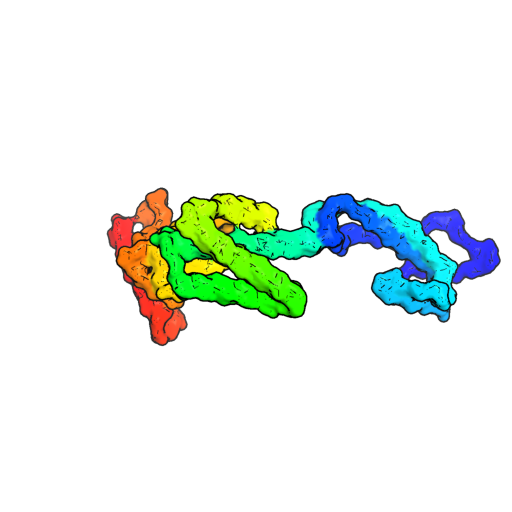222 ? -16.302 -11.151 13.453 1.00 71.44 222 VAL A O 1
ATOM 1719 N N . GLY A 1 223 ? -14.381 -10.428 12.531 1.00 64.56 223 GLY A N 1
ATOM 1720 C CA . GLY A 1 223 ? -13.496 -11.298 13.303 1.00 64.56 223 GLY A CA 1
ATOM 1721 C C . GLY A 1 223 ? -13.122 -10.787 14.701 1.00 64.56 223 GLY A C 1
ATOM 1722 O O . GLY A 1 223 ? -12.481 -11.533 15.433 1.00 64.56 223 GLY A O 1
ATOM 1723 N N . MET A 1 224 ? -13.497 -9.558 15.084 1.00 64.56 224 MET A N 1
ATOM 1724 C CA . MET A 1 224 ? -12.989 -8.880 16.293 1.00 64.56 224 MET A CA 1
ATOM 1725 C C . MET A 1 224 ? -13.959 -8.909 17.477 1.00 64.56 224 MET A C 1
ATOM 1727 O O . MET A 1 224 ? -15.168 -8.771 17.299 1.00 64.56 224 MET A O 1
ATOM 1731 N N . GLU A 1 225 ? -13.445 -8.987 18.706 1.00 58.88 225 GLU A N 1
ATOM 1732 C CA . GLU A 1 225 ? -14.242 -8.715 19.902 1.00 58.88 225 GLU A CA 1
ATOM 1733 C C . GLU A 1 225 ? -14.458 -7.211 20.086 1.00 58.88 225 GLU A C 1
ATOM 1735 O O . GLU A 1 225 ? -13.620 -6.466 20.579 1.00 58.88 225 GLU A O 1
ATOM 1740 N N . LEU A 1 226 ? -15.655 -6.750 19.736 1.00 57.16 226 LEU A N 1
ATOM 1741 C CA . LEU A 1 226 ? -16.054 -5.373 20.006 1.00 57.16 226 LEU A CA 1
ATOM 1742 C C . LEU A 1 226 ? -16.126 -5.132 21.524 1.00 57.16 226 LEU A C 1
ATOM 1744 O O . LEU A 1 226 ? -17.046 -5.618 22.192 1.00 57.16 226 LEU A O 1
ATOM 1748 N N . SER A 1 227 ? -15.172 -4.368 22.059 1.00 53.31 227 SER A N 1
ATOM 1749 C CA . SER A 1 227 ? -15.220 -3.862 23.431 1.00 53.31 227 SER A CA 1
ATOM 1750 C C . SER A 1 227 ? -16.139 -2.644 23.494 1.00 53.31 227 SER A C 1
ATOM 1752 O O . SER A 1 227 ? -15.811 -1.555 23.025 1.00 53.31 227 SER A O 1
ATOM 1754 N N . MET A 1 228 ? -17.325 -2.826 24.078 1.00 51.62 228 MET A N 1
ATOM 1755 C CA . MET A 1 228 ? -18.347 -1.774 24.186 1.00 51.62 228 MET A CA 1
ATOM 1756 C C . MET A 1 228 ? -17.979 -0.646 25.167 1.00 51.62 228 MET A C 1
ATOM 1758 O O . MET A 1 228 ? -18.706 0.340 25.258 1.00 51.62 228 MET A O 1
ATOM 1762 N N . GLU A 1 229 ? -16.880 -0.774 25.914 1.00 55.31 229 GLU A N 1
ATOM 1763 C CA . GLU A 1 229 ? -16.460 0.222 26.909 1.00 55.31 229 GLU A CA 1
ATOM 1764 C C . GLU A 1 229 ? -15.531 1.305 26.334 1.00 55.31 229 GLU A C 1
ATOM 1766 O O . GLU A 1 229 ? -15.363 2.350 26.961 1.00 55.31 229 GLU A O 1
ATOM 1771 N N . GLN A 1 230 ? -14.950 1.087 25.147 1.00 57.09 230 GLN A N 1
ATOM 1772 C CA . GLN A 1 230 ? -13.848 1.910 24.625 1.00 57.09 230 GLN A CA 1
ATOM 1773 C C . GLN A 1 230 ? -14.205 2.788 23.420 1.00 57.09 230 GLN A C 1
ATOM 1775 O O . GLN A 1 230 ? -13.457 3.714 23.114 1.00 57.09 230 GLN A O 1
ATOM 1780 N N . ALA A 1 231 ? -15.353 2.567 22.767 1.00 65.00 231 ALA A N 1
ATOM 1781 C CA . ALA A 1 231 ? -15.752 3.378 21.619 1.00 65.00 231 ALA A CA 1
ATOM 1782 C C . ALA A 1 231 ? -17.233 3.767 21.606 1.00 65.00 231 ALA A C 1
ATOM 1784 O O . ALA A 1 231 ? -18.129 2.971 21.889 1.00 65.00 231 ALA A O 1
ATOM 1785 N N . SER A 1 232 ? -17.496 5.022 21.236 1.00 75.62 232 SER A N 1
ATOM 1786 C CA . SER A 1 232 ? -18.853 5.535 21.049 1.00 75.62 232 SER A CA 1
ATOM 1787 C C . SER A 1 232 ? -19.605 4.823 19.917 1.00 75.62 232 SER A C 1
ATOM 1789 O O . SER A 1 232 ? -19.042 4.495 18.868 1.00 75.62 232 SER A O 1
ATOM 1791 N N . ILE A 1 233 ? -20.922 4.657 20.100 1.00 78.81 233 ILE A N 1
ATOM 1792 C CA . ILE A 1 233 ? -21.840 4.076 19.101 1.00 78.81 233 ILE A CA 1
ATOM 1793 C C . ILE A 1 233 ? -21.706 4.802 17.757 1.00 78.81 233 ILE A C 1
ATOM 1795 O O . ILE A 1 233 ? -21.731 4.169 16.704 1.00 78.81 233 ILE A O 1
ATOM 1799 N N . GLU A 1 234 ? -21.532 6.126 17.781 1.00 83.25 234 GLU A N 1
ATOM 1800 C CA . GLU A 1 234 ? -21.339 6.929 16.575 1.00 83.25 234 GLU A CA 1
ATOM 1801 C C . GLU A 1 234 ? -20.061 6.553 15.826 1.00 83.25 234 GLU A C 1
ATOM 1803 O O . GLU A 1 234 ? -20.084 6.412 14.605 1.00 83.25 234 GLU A O 1
ATOM 1808 N N . THR A 1 235 ? -18.955 6.348 16.539 1.00 79.12 235 THR A N 1
ATOM 1809 C CA . THR A 1 235 ? -17.685 5.994 15.905 1.00 79.12 235 THR A CA 1
ATOM 1810 C C . THR A 1 235 ? -17.741 4.596 15.292 1.00 79.12 235 THR A C 1
ATOM 1812 O O . THR A 1 235 ? -17.372 4.449 14.120 1.00 79.12 235 THR A O 1
ATOM 1815 N N . ILE A 1 236 ? -18.266 3.616 16.040 1.00 77.81 236 ILE A N 1
ATOM 1816 C CA . ILE A 1 236 ? -18.387 2.212 15.612 1.00 77.81 236 ILE A CA 1
ATOM 1817 C C . ILE A 1 236 ? -19.329 2.086 14.409 1.00 77.81 236 ILE A C 1
ATOM 1819 O O . ILE A 1 236 ? -18.981 1.472 13.403 1.00 77.81 236 ILE A O 1
ATOM 1823 N N . LEU A 1 237 ? -20.513 2.702 14.482 1.00 83.12 237 LEU A N 1
ATOM 1824 C CA . LEU A 1 237 ? -21.520 2.648 13.415 1.00 83.12 237 LEU A CA 1
ATOM 1825 C C . LEU A 1 237 ? -21.283 3.677 12.309 1.00 83.12 237 LEU A C 1
ATOM 1827 O O . LEU A 1 237 ? -22.104 3.798 11.401 1.00 83.12 237 LEU A O 1
ATOM 1831 N N . ASN A 1 238 ? -20.175 4.414 12.374 1.00 83.06 238 ASN A N 1
ATOM 1832 C CA . ASN A 1 238 ? -19.781 5.389 11.369 1.00 83.06 238 ASN A CA 1
ATOM 1833 C C . ASN A 1 238 ? -20.819 6.492 11.121 1.00 83.06 238 ASN A C 1
ATOM 1835 O O . ASN A 1 238 ? -21.110 6.865 9.986 1.00 83.06 238 ASN A O 1
ATOM 1839 N N . ILE A 1 239 ? -21.398 6.994 12.205 1.00 85.50 239 ILE A N 1
ATOM 1840 C CA . ILE A 1 239 ? -22.367 8.081 12.189 1.00 85.50 239 ILE A CA 1
ATOM 1841 C C . ILE A 1 239 ? -21.603 9.399 12.266 1.00 85.50 239 ILE A C 1
ATOM 1843 O O . ILE A 1 239 ? -20.915 9.683 13.245 1.00 85.50 239 ILE A O 1
ATOM 1847 N N . ASP A 1 240 ? -21.760 10.225 11.240 1.00 80.50 240 ASP A N 1
ATOM 1848 C CA . ASP A 1 240 ? -21.246 11.592 11.239 1.00 80.50 240 ASP A CA 1
ATOM 1849 C C . ASP A 1 240 ? -22.089 12.472 12.189 1.00 80.50 240 ASP A C 1
ATOM 1851 O O . ASP A 1 240 ? -23.320 12.521 12.051 1.00 80.50 240 ASP A O 1
ATOM 1855 N N . PRO A 1 241 ? -21.458 13.203 13.126 1.00 82.12 241 PRO A N 1
ATOM 1856 C CA . PRO A 1 241 ? -22.150 14.109 14.043 1.00 82.12 241 PRO A CA 1
ATOM 1857 C C . PRO A 1 241 ? -22.990 15.194 13.354 1.00 82.12 241 PRO A C 1
ATOM 1859 O O . PRO A 1 241 ? -23.931 15.710 13.954 1.00 82.12 241 PRO A O 1
ATOM 1862 N N . ASN A 1 242 ? -22.662 15.551 12.110 1.00 85.44 242 ASN A N 1
ATOM 1863 C CA . ASN A 1 242 ? -23.363 16.575 11.337 1.00 85.44 242 ASN A CA 1
ATOM 1864 C C . ASN A 1 242 ? -24.593 16.037 10.594 1.00 85.44 242 ASN A C 1
ATOM 1866 O O . ASN A 1 242 ? -25.317 16.805 9.951 1.00 85.44 242 ASN A O 1
ATOM 1870 N N . TRP A 1 243 ? -24.842 14.725 10.622 1.00 89.44 243 TRP A N 1
ATOM 1871 C CA . TRP A 1 243 ? -26.024 14.160 9.985 1.00 89.44 243 TRP A CA 1
ATOM 1872 C C . TRP A 1 243 ? -27.303 14.561 10.713 1.00 89.44 243 TRP A C 1
ATOM 1874 O O . TRP A 1 243 ? -27.388 14.588 11.939 1.00 89.44 243 TRP A O 1
ATOM 1884 N N . SER A 1 244 ? -28.352 14.822 9.932 1.00 90.19 244 SER A N 1
ATOM 1885 C CA . SER A 1 244 ? -29.693 14.949 10.490 1.00 90.19 244 SER A CA 1
ATOM 1886 C C . SER A 1 244 ? -30.162 13.603 11.042 1.00 90.19 244 SER A C 1
ATOM 1888 O O . SER A 1 244 ? -29.821 12.550 10.498 1.00 90.19 244 SER A O 1
ATOM 1890 N N . ASN A 1 245 ? -31.039 13.627 12.051 1.00 88.88 245 ASN A N 1
ATOM 1891 C CA . ASN A 1 245 ? -31.629 12.402 12.604 1.00 88.88 245 ASN A CA 1
ATOM 1892 C C . ASN A 1 245 ? -32.266 11.518 11.515 1.00 88.88 245 ASN A C 1
ATOM 1894 O O . ASN A 1 245 ? -32.210 10.295 11.601 1.00 88.88 245 ASN A O 1
ATOM 1898 N N . GLU A 1 246 ? -32.844 12.109 10.462 1.00 89.19 246 GLU A N 1
ATOM 1899 C CA . GLU A 1 246 ? -33.403 11.348 9.338 1.00 89.19 246 GLU A CA 1
ATOM 1900 C C . GLU A 1 246 ? -32.319 10.603 8.542 1.00 89.19 246 GLU A C 1
ATOM 1902 O O . GLU A 1 246 ? -32.495 9.428 8.210 1.00 89.19 246 GLU A O 1
ATOM 1907 N N . LYS A 1 247 ? -31.186 11.259 8.260 1.00 90.75 247 LYS A N 1
ATOM 1908 C CA . LYS A 1 247 ? -30.053 10.635 7.567 1.00 90.75 247 LYS A CA 1
ATOM 1909 C C . LYS A 1 247 ? -29.436 9.529 8.426 1.00 90.75 247 LYS A C 1
ATOM 1911 O O . LYS A 1 247 ? -29.234 8.426 7.923 1.00 90.75 247 LYS A O 1
ATOM 1916 N N . THR A 1 248 ? -29.265 9.770 9.726 1.00 89.69 248 THR A N 1
ATOM 1917 C CA . THR A 1 248 ? -28.782 8.765 10.686 1.00 89.69 248 THR A CA 1
ATOM 1918 C C . THR A 1 248 ? -29.707 7.549 10.754 1.00 89.69 248 THR A C 1
ATOM 1920 O O . THR A 1 248 ? -29.241 6.415 10.686 1.00 89.69 248 THR A O 1
ATOM 1923 N N . LYS A 1 249 ? -31.033 7.742 10.788 1.00 89.38 249 LYS A N 1
ATOM 1924 C CA . LYS A 1 249 ? -31.998 6.627 10.748 1.00 89.38 249 LYS A CA 1
ATOM 1925 C C . LYS A 1 249 ? -31.904 5.809 9.459 1.00 89.38 249 LYS A C 1
ATOM 1927 O O . LYS A 1 249 ? -31.994 4.580 9.515 1.00 89.38 249 LYS A O 1
ATOM 1932 N N . LYS A 1 250 ? -31.727 6.461 8.302 1.00 91.44 250 LYS A N 1
ATOM 1933 C CA . LYS A 1 250 ? -31.531 5.765 7.017 1.00 91.44 250 LYS A CA 1
ATOM 1934 C C . LYS A 1 250 ? -30.252 4.928 7.041 1.00 91.44 250 LYS A C 1
ATOM 1936 O O . LYS A 1 250 ? -30.320 3.747 6.713 1.00 91.44 250 LYS A O 1
ATOM 1941 N N . HIS A 1 251 ? -29.143 5.492 7.519 1.00 90.94 251 HIS A N 1
ATOM 1942 C CA . HIS A 1 251 ? -27.875 4.775 7.694 1.00 90.94 251 HIS A CA 1
ATOM 1943 C C . HIS A 1 251 ? -28.020 3.546 8.601 1.00 90.94 251 HIS A C 1
ATOM 1945 O O . HIS A 1 251 ? -27.755 2.425 8.180 1.00 90.94 251 HIS A O 1
ATOM 1951 N N . LEU A 1 252 ? -28.600 3.717 9.794 1.00 91.19 252 LEU A N 1
ATOM 1952 C CA . LEU A 1 252 ? -28.886 2.623 10.736 1.00 91.19 252 LEU A CA 1
ATOM 1953 C C . LEU A 1 252 ? -29.846 1.557 10.173 1.00 91.19 252 LEU A C 1
ATOM 1955 O O . LEU A 1 252 ? -29.933 0.441 10.689 1.00 91.19 252 LEU A O 1
ATOM 1959 N N . THR A 1 253 ? -30.632 1.885 9.147 1.00 91.38 253 THR A N 1
ATOM 1960 C CA . THR A 1 253 ? -31.483 0.912 8.444 1.00 91.38 253 THR A CA 1
ATOM 1961 C C . THR A 1 253 ? -30.664 0.055 7.489 1.00 91.38 253 THR A C 1
ATOM 1963 O O . THR A 1 253 ? -30.827 -1.166 7.483 1.00 91.38 253 THR A O 1
ATOM 1966 N N . VAL A 1 254 ? -29.760 0.683 6.736 1.00 91.19 254 VAL A N 1
ATOM 1967 C CA . VAL A 1 254 ? -28.827 0.000 5.834 1.00 91.19 254 VAL A CA 1
ATOM 1968 C C . VAL A 1 254 ? -27.883 -0.906 6.624 1.00 91.19 254 VAL A C 1
ATOM 1970 O O . VAL A 1 254 ? -27.797 -2.094 6.318 1.00 91.19 254 VAL A O 1
ATOM 1973 N N . GLU A 1 255 ? -27.264 -0.390 7.688 1.00 88.88 255 GLU A N 1
ATOM 1974 C CA . GLU A 1 255 ? -26.367 -1.166 8.551 1.00 88.88 255 GLU A CA 1
ATOM 1975 C C . GLU A 1 255 ? -27.077 -2.374 9.170 1.00 88.88 255 GLU A C 1
ATOM 1977 O O . GLU A 1 255 ? -26.575 -3.494 9.104 1.00 88.88 255 GLU A O 1
ATOM 1982 N N . PHE A 1 256 ? -28.303 -2.203 9.673 1.00 91.62 256 PHE A N 1
ATOM 1983 C CA . PHE A 1 256 ? -29.078 -3.330 10.200 1.00 91.62 256 PHE A CA 1
ATOM 1984 C C . PHE A 1 256 ? -29.295 -4.422 9.154 1.00 91.62 256 PHE A C 1
ATOM 1986 O O . PHE A 1 256 ? -29.142 -5.599 9.460 1.00 91.62 256 PHE A O 1
ATOM 1993 N N . ALA A 1 257 ? -29.649 -4.054 7.919 1.00 91.00 257 ALA A N 1
ATOM 1994 C CA . ALA A 1 257 ? -29.855 -5.030 6.855 1.00 91.00 257 ALA A CA 1
ATOM 1995 C C . ALA A 1 257 ? -28.562 -5.798 6.531 1.00 91.00 257 ALA A C 1
ATOM 1997 O O . ALA A 1 257 ? -28.613 -7.020 6.370 1.00 91.00 257 ALA A O 1
ATOM 1998 N N . LYS A 1 258 ? -27.411 -5.107 6.490 1.00 89.69 258 LYS A N 1
ATOM 1999 C CA . LYS A 1 258 ? -26.089 -5.719 6.273 1.00 89.69 258 LYS A CA 1
ATOM 2000 C C . LYS A 1 258 ? -25.750 -6.721 7.383 1.00 89.69 258 LYS A C 1
ATOM 2002 O O . LYS A 1 258 ? -25.511 -7.895 7.095 1.00 89.69 258 LYS A O 1
ATOM 2007 N N . TRP A 1 259 ? -25.770 -6.285 8.642 1.00 88.81 259 TRP A N 1
ATOM 2008 C CA . TRP A 1 259 ? -25.387 -7.114 9.791 1.00 88.81 259 TRP A CA 1
ATOM 2009 C C . TRP A 1 259 ? -26.380 -8.247 10.061 1.00 88.81 259 TRP A C 1
ATOM 2011 O O . TRP A 1 259 ? -25.970 -9.359 10.387 1.00 88.81 259 TRP A O 1
ATOM 2021 N N . ASN A 1 260 ? -27.674 -8.027 9.813 1.00 90.25 260 ASN A N 1
ATOM 2022 C CA . ASN A 1 260 ? -28.684 -9.076 9.923 1.00 90.25 260 ASN A CA 1
ATOM 2023 C C . ASN A 1 260 ? -28.500 -10.150 8.844 1.00 90.25 260 ASN A C 1
ATOM 2025 O O . ASN A 1 260 ? -28.702 -11.331 9.114 1.00 90.25 260 ASN A O 1
ATOM 2029 N N . ASN A 1 261 ? -28.102 -9.776 7.624 1.00 89.62 261 ASN A N 1
ATOM 2030 C CA . ASN A 1 261 ? -27.767 -10.763 6.598 1.00 89.62 261 ASN A CA 1
ATOM 2031 C C . ASN A 1 261 ? -26.566 -11.613 7.049 1.00 89.62 261 ASN A C 1
ATOM 2033 O O . ASN A 1 261 ? -26.669 -12.837 7.087 1.00 89.62 261 ASN A O 1
ATOM 2037 N N . ARG A 1 262 ? -25.493 -10.968 7.532 1.00 86.44 262 ARG A N 1
ATOM 2038 C CA . ARG A 1 262 ? -24.295 -11.650 8.053 1.00 86.44 262 ARG A CA 1
ATOM 2039 C C . ARG A 1 262 ? -24.608 -12.629 9.183 1.00 86.44 262 ARG A C 1
ATOM 2041 O O . ARG A 1 262 ? -24.194 -13.781 9.105 1.00 86.44 262 ARG A O 1
ATOM 2048 N N . LEU A 1 263 ? -25.395 -12.217 10.181 1.00 88.44 263 LEU A N 1
ATOM 2049 C CA . LEU A 1 263 ? -25.809 -13.077 11.300 1.00 88.44 263 LEU A CA 1
ATOM 2050 C C . LEU A 1 263 ? -26.491 -14.377 10.831 1.00 88.44 263 LEU A C 1
ATOM 2052 O O . LEU A 1 263 ? -26.338 -15.425 11.461 1.00 88.44 263 LEU A O 1
ATOM 2056 N N . ASN A 1 264 ? -27.255 -14.301 9.737 1.00 87.62 264 ASN A N 1
ATOM 2057 C CA . ASN A 1 264 ? -27.989 -15.435 9.175 1.00 87.62 264 ASN A CA 1
ATOM 2058 C C . ASN A 1 264 ? -27.142 -16.307 8.236 1.00 87.62 264 ASN A C 1
ATOM 2060 O O . ASN A 1 264 ? -27.521 -17.446 7.972 1.00 87.62 264 ASN A O 1
ATOM 2064 N N . THR A 1 265 ? -26.019 -15.796 7.725 1.00 88.88 265 THR A N 1
ATOM 2065 C CA . THR A 1 265 ? -25.110 -16.540 6.836 1.00 88.88 265 THR A CA 1
ATOM 2066 C C . THR A 1 265 ? -23.913 -17.154 7.555 1.00 88.88 265 THR A C 1
ATOM 2068 O O . THR A 1 265 ? -23.364 -18.143 7.076 1.00 88.88 265 THR A O 1
ATOM 2071 N N . LEU A 1 266 ? -23.481 -16.564 8.672 1.00 87.81 266 LEU A N 1
ATOM 2072 C CA . LEU A 1 266 ? -22.321 -17.023 9.435 1.00 87.81 266 LEU A CA 1
ATOM 2073 C C . LEU A 1 266 ? -22.654 -18.290 10.237 1.00 87.81 266 LEU A C 1
ATOM 2075 O O . LEU A 1 266 ? -23.760 -18.445 10.762 1.00 87.81 266 LEU A O 1
ATOM 2079 N N . ALA A 1 267 ? -21.682 -19.199 10.338 1.00 85.00 267 ALA A N 1
ATOM 2080 C CA . ALA A 1 267 ? -21.784 -20.380 11.192 1.00 85.00 267 ALA A CA 1
ATOM 2081 C C . ALA A 1 267 ? -21.780 -19.987 12.681 1.00 85.00 267 ALA A C 1
ATOM 2083 O O . ALA A 1 267 ? -21.404 -18.874 13.038 1.00 85.00 267 ALA A O 1
ATOM 2084 N N . GLU A 1 268 ? -22.198 -20.895 13.567 1.00 82.94 268 GLU A N 1
ATOM 2085 C CA . GLU A 1 268 ? -22.042 -20.669 15.009 1.00 82.94 268 GLU A CA 1
ATOM 2086 C C . GLU A 1 268 ? -20.566 -20.486 15.380 1.00 82.94 268 GLU A C 1
ATOM 2088 O O . GLU A 1 268 ? -19.705 -21.252 14.947 1.00 82.94 268 GLU A O 1
ATOM 2093 N N . GLY A 1 269 ? -20.293 -19.454 16.176 1.00 82.44 269 GLY A N 1
ATOM 2094 C CA . GLY A 1 269 ? -18.952 -19.056 16.578 1.00 82.44 269 GLY A CA 1
ATOM 2095 C C . GLY A 1 269 ? -18.847 -17.548 16.804 1.00 82.44 269 GLY A C 1
ATOM 2096 O O . GLY A 1 269 ? -19.834 -16.817 16.679 1.00 82.44 269 GLY A O 1
ATOM 2097 N N . GLN A 1 270 ? -17.626 -17.097 17.089 1.00 79.75 270 GLN A N 1
ATOM 2098 C CA . GLN A 1 270 ? -17.316 -15.715 17.467 1.00 79.75 270 GLN A CA 1
ATOM 2099 C C . GLN A 1 270 ? -17.837 -14.681 16.459 1.00 79.75 270 GLN A C 1
ATOM 2101 O O . GLN A 1 270 ? -18.450 -13.690 16.840 1.00 79.75 270 GLN A O 1
ATOM 2106 N N . GLU A 1 271 ? -17.663 -14.930 15.160 1.00 80.62 271 GLU A N 1
ATOM 2107 C CA . GLU A 1 271 ? -18.088 -14.001 14.105 1.00 80.62 271 GLU A CA 1
ATOM 2108 C C . GLU A 1 271 ? -19.605 -13.749 14.114 1.00 80.62 271 GLU A C 1
ATOM 2110 O O . GLU A 1 271 ? -20.071 -12.633 13.867 1.00 80.62 271 GLU A O 1
ATOM 2115 N N . ARG A 1 272 ? -20.396 -14.781 14.436 1.00 84.69 272 ARG A N 1
ATOM 2116 C CA . ARG A 1 272 ? -21.854 -14.671 14.552 1.00 84.69 272 ARG A CA 1
ATOM 2117 C C . ARG A 1 272 ? -22.254 -13.927 15.823 1.00 84.69 272 ARG A C 1
ATOM 2119 O O . ARG A 1 272 ? -23.186 -13.128 15.785 1.00 84.69 272 ARG A O 1
ATOM 2126 N N . GLU A 1 273 ? -21.535 -14.135 16.923 1.00 84.25 273 GLU A N 1
ATOM 2127 C CA . GLU A 1 273 ? -21.728 -13.368 18.159 1.00 84.25 273 GLU A CA 1
ATOM 2128 C C . GLU A 1 273 ? -21.391 -11.883 17.961 1.00 84.25 273 GLU A C 1
ATOM 2130 O O . GLU A 1 273 ? -22.153 -11.014 18.384 1.00 84.25 273 GLU A O 1
ATOM 2135 N N . ASN A 1 274 ? -20.319 -11.571 17.233 1.00 81.62 274 ASN A N 1
ATOM 2136 C CA . ASN A 1 274 ? -19.949 -10.198 16.883 1.00 81.62 274 ASN A CA 1
ATOM 2137 C C . ASN A 1 274 ? -21.008 -9.531 15.996 1.00 81.62 274 ASN A C 1
ATOM 2139 O O . ASN A 1 274 ? -21.382 -8.380 16.229 1.00 81.62 274 ASN A O 1
ATOM 2143 N N . ALA A 1 275 ? -21.558 -10.262 15.019 1.00 85.81 275 ALA A N 1
ATOM 2144 C CA . ALA A 1 275 ? -22.671 -9.766 14.213 1.00 85.81 275 ALA A CA 1
ATOM 2145 C C . ALA A 1 275 ? -23.913 -9.455 15.069 1.00 85.81 275 ALA A C 1
ATOM 2147 O O . ALA A 1 275 ? -24.597 -8.465 14.806 1.00 85.81 275 ALA A O 1
ATOM 2148 N N . GLN A 1 276 ? -24.185 -10.248 16.112 1.00 87.12 276 GLN A N 1
ATOM 2149 C CA . GLN A 1 276 ? -25.263 -9.967 17.063 1.00 87.12 276 GLN A CA 1
ATOM 2150 C C . GLN A 1 276 ? -24.978 -8.701 17.886 1.00 87.12 276 GLN A C 1
ATOM 2152 O O . GLN A 1 276 ? -25.844 -7.832 17.958 1.00 87.12 276 GLN A O 1
ATOM 2157 N N . LYS A 1 277 ? -23.758 -8.541 18.421 1.00 85.62 277 LYS A N 1
ATOM 2158 C CA . LYS A 1 277 ? -23.343 -7.323 19.148 1.00 85.62 277 LYS A CA 1
ATOM 2159 C C . LYS A 1 277 ? -23.523 -6.061 18.292 1.00 85.62 277 LYS A C 1
ATOM 2161 O O . LYS A 1 277 ? -24.039 -5.055 18.773 1.00 85.62 277 LYS A O 1
ATOM 2166 N N . MET A 1 278 ? -23.182 -6.119 17.001 1.00 86.44 278 MET A N 1
ATOM 2167 C CA . MET A 1 278 ? -23.413 -5.004 16.070 1.00 86.44 278 MET A CA 1
ATOM 2168 C C . MET A 1 278 ? -24.899 -4.670 15.905 1.00 86.44 278 MET A C 1
ATOM 2170 O O . MET A 1 278 ? -25.267 -3.496 15.875 1.00 86.44 278 MET A O 1
ATOM 2174 N N . LEU A 1 279 ? -25.778 -5.674 15.827 1.00 89.50 279 LEU A N 1
ATOM 2175 C CA . LEU A 1 279 ? -27.226 -5.443 15.769 1.00 89.50 279 LEU A CA 1
ATOM 2176 C C . LEU A 1 279 ? -27.762 -4.791 17.045 1.00 89.50 279 LEU A C 1
ATOM 2178 O O . LEU A 1 279 ? -28.637 -3.924 16.957 1.00 89.50 279 LEU A O 1
ATOM 2182 N N . ASP A 1 280 ? -27.222 -5.169 18.202 1.00 89.25 280 ASP A N 1
ATOM 2183 C CA . ASP A 1 280 ? -27.592 -4.583 19.488 1.00 89.25 280 ASP A CA 1
ATOM 2184 C C . ASP A 1 280 ? -27.172 -3.102 19.553 1.00 89.25 280 ASP A C 1
ATOM 2186 O O . ASP A 1 280 ? -28.004 -2.245 19.866 1.00 89.25 280 ASP A O 1
ATOM 2190 N N . LEU A 1 281 ? -25.951 -2.765 19.113 1.00 85.94 281 LEU A N 1
ATOM 2191 C CA . LEU A 1 281 ? -25.481 -1.374 18.986 1.00 85.94 281 LEU A CA 1
ATOM 2192 C C . LEU A 1 281 ? -26.350 -0.555 18.022 1.00 85.94 281 LEU A C 1
ATOM 2194 O O . LEU A 1 281 ? -26.707 0.591 18.305 1.00 85.94 281 LEU A O 1
ATOM 2198 N N . ILE A 1 282 ? -26.753 -1.138 16.890 1.00 89.88 282 ILE A N 1
ATOM 2199 C CA . ILE A 1 282 ? -27.664 -0.481 15.942 1.00 89.88 282 ILE A CA 1
ATOM 2200 C C . ILE A 1 282 ? -29.027 -0.220 16.593 1.00 89.88 282 ILE A C 1
ATOM 2202 O O . ILE A 1 282 ? -29.633 0.832 16.363 1.00 89.88 282 ILE A O 1
ATOM 2206 N N . ALA A 1 283 ? -29.527 -1.146 17.415 1.00 89.19 283 ALA A N 1
ATOM 2207 C CA . ALA A 1 283 ? -30.770 -0.956 18.152 1.00 89.19 283 ALA A CA 1
ATOM 2208 C C . ALA A 1 283 ? -30.655 0.179 19.185 1.00 89.19 283 ALA A C 1
ATOM 2210 O O . ALA A 1 283 ? -31.591 0.973 19.318 1.00 89.19 283 ALA A O 1
ATOM 2211 N N . GLU A 1 284 ? -29.520 0.303 19.875 1.00 88.12 284 GLU A N 1
ATOM 2212 C CA . GLU A 1 284 ? -29.235 1.427 20.774 1.00 88.12 284 GLU A CA 1
ATOM 2213 C C . GLU A 1 284 ? -29.137 2.760 20.028 1.00 88.12 284 GLU A C 1
ATOM 2215 O O . GLU A 1 284 ? -29.805 3.725 20.408 1.00 88.12 284 GLU A O 1
ATOM 2220 N N . GLY A 1 285 ? -28.413 2.801 18.906 1.00 86.75 285 GLY A N 1
ATOM 2221 C CA . GLY A 1 285 ? -28.350 3.971 18.031 1.00 86.75 285 GLY A CA 1
ATOM 2222 C C . GLY A 1 285 ? -29.742 4.406 17.561 1.00 86.75 285 GLY A C 1
ATOM 2223 O O . GLY A 1 285 ? -30.103 5.579 17.644 1.00 86.75 285 GLY A O 1
ATOM 2224 N N . ARG A 1 286 ? -30.600 3.459 17.160 1.00 89.69 286 ARG A N 1
ATOM 2225 C CA . ARG A 1 286 ? -31.988 3.763 16.768 1.00 89.69 286 ARG A CA 1
ATOM 2226 C C . ARG A 1 286 ? -32.811 4.365 17.900 1.00 89.69 286 ARG A C 1
ATOM 2228 O O . ARG A 1 286 ? -33.644 5.219 17.616 1.00 89.69 286 ARG A O 1
ATOM 2235 N N . LYS A 1 287 ? -32.598 3.941 19.152 1.00 89.31 287 LYS A N 1
ATOM 2236 C CA . LYS A 1 287 ? -33.252 4.542 20.328 1.00 89.31 287 LYS A CA 1
ATOM 2237 C C . LYS A 1 287 ? -32.736 5.956 20.588 1.00 89.31 287 LYS A C 1
ATOM 2239 O O . LYS A 1 287 ? -33.536 6.838 20.876 1.00 89.31 287 LYS A O 1
ATOM 2244 N N . LYS A 1 288 ? -31.422 6.173 20.470 1.00 87.75 288 LYS A N 1
ATOM 2245 C CA . LYS A 1 288 ? -30.771 7.472 20.703 1.00 87.75 288 LYS A CA 1
ATOM 2246 C C . LYS A 1 288 ? -31.233 8.546 19.715 1.00 87.75 288 LYS A C 1
ATOM 2248 O O . LYS A 1 288 ? -31.444 9.686 20.113 1.00 87.75 288 LYS A O 1
ATOM 2253 N N . TYR A 1 289 ? -31.416 8.174 18.450 1.00 86.25 289 TYR A N 1
ATOM 2254 C CA 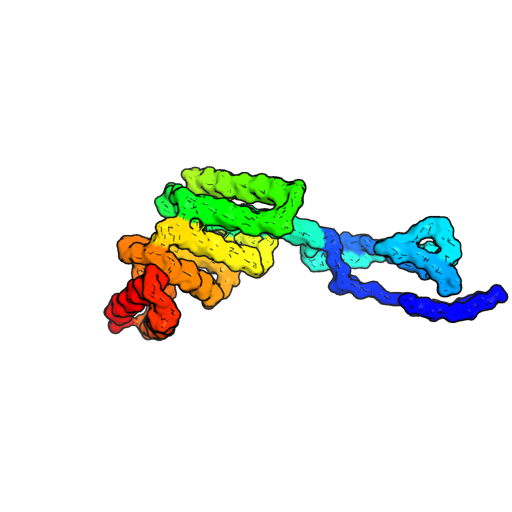. TYR A 1 289 ? -31.806 9.089 17.371 1.00 86.25 289 TYR A CA 1
ATOM 2255 C C . TYR A 1 289 ? -33.302 9.028 17.015 1.00 86.25 289 TYR A C 1
ATOM 2257 O O . TYR A 1 289 ? -33.685 9.527 15.954 1.00 86.25 289 TYR A O 1
ATOM 2265 N N . ALA A 1 290 ? -34.134 8.391 17.853 1.00 75.88 290 ALA A N 1
ATOM 2266 C CA . ALA A 1 290 ? -35.574 8.202 17.641 1.00 75.88 290 ALA A CA 1
ATOM 2267 C C . ALA A 1 290 ? -36.361 9.518 17.550 1.00 75.88 290 ALA A C 1
ATOM 2269 O O . ALA A 1 290 ? -36.039 10.487 18.263 1.00 75.88 290 ALA A O 1
#

pLDDT: mean 87.83, std 8.16, range [51.62, 98.44]

Radius of gyration: 29.4 Å; chains: 1; bounding box: 66×37×88 Å

Foldseek 3Di:
DDDPDDDDPPDDDPDDDDPDDDDCVPDQDQFFFKDKDKDKDFDFDPVQGFDADPNDGDPPRPRTPDIDIDIDMDGGPDTGPNLLVVLVLVLLLLLLLLLLCLCCLVPDHDPQLLVLLVVVLCVVLVVDDDPVSVVSNVSNVVSNVVSNVCSNVVNRDLLVSLVSSLVRDDPVSLVVSLLSLLSSCPRVQEHALSSLVSSVVSCVSSVHDVVVSVVSNVVSQLRGDYDPVGHDLCSNLVPDPPDQLVVLVVSLVVQLVVLVVQLVPDDPDDSNVSSVVSNVSSVVSNVVSD

Organism: NCBI:txid408172

Secondary structure (DSSP, 8-state):
--------TT---SS--------GGG---SSSEEEEEEEEEEEE-TTS----BTTB--TT-TTEEEEEEEEEEEEE-S--HHHHHHHHHHHHHHHHHHHHHHHGGGSS--HHHHHHHHHHHHHHHTT--HHHHHHHHHHHHHHHHHHHHHHHHT---HHHHHHHHHHH--HHHHHHHHHHHHHHHTSSS---HHHHHHHHHHHHHTT--HHHHHHHHHHHHTTS---TTTS-HHHHTT--TTS-HHHHHHHHHHHHHHHHHHHHHSPSSHHHHHHHHHHHHHHHHHHHT-

Sequence (290 aa):
IVDAGKLESGYGYGGWGKVGGIFTSFLYPPEGGKRLLKIVFRIVNMDDFPNIHLGFCSEEDNGVIDTLVADASFYFDGNGFLETAENENEARSEIIKLAMSVAMADGSLDDSEGNAIKHWIKKAIAPFSGKKQEQLKKIYNDALRTSYQEAKSGDLSVSGTVERLEELAETPQKYEAIELCFEVMAADGVADENEIKKIKGIAEGLGLDFDEIEKLRDKHLVGMELSMEQASIETILNIDPNWSNEKTKKHLTVEFAKWNNRLNTLAE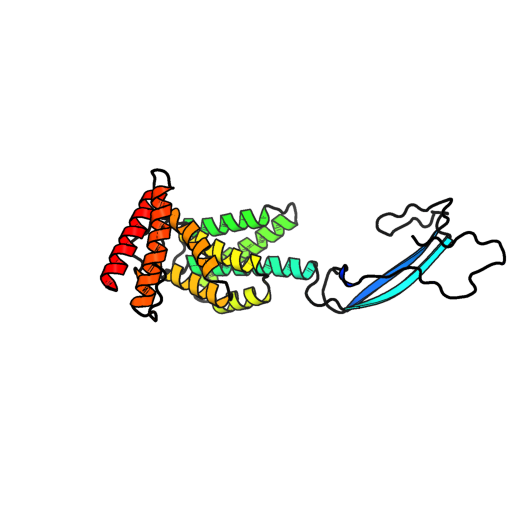GQERENAQKMLDLIAEGRKKYA

InterPro domains:
  IPR007791 Co-chaperone DjlA, N-terminal [PF05099] (132-217)
  IPR029024 TerB-like [G3DSA:1.10.3680.10] (82-214)
  IPR029024 TerB-like [SSF158682] (85-219)